Protein AF-A0A142YF15-F1 (afdb_monomer)

Me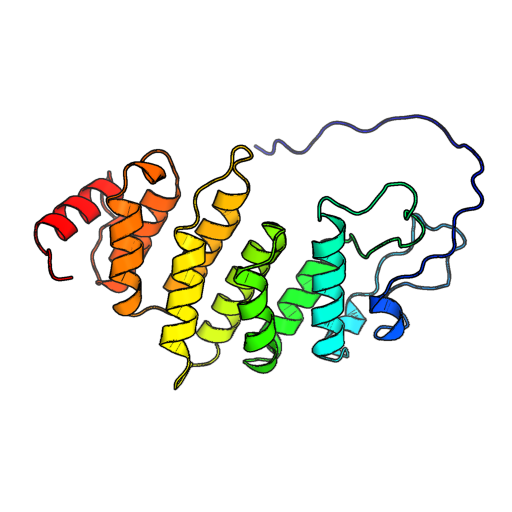an predicted aligned error: 9.02 Å

Structure (mmCIF, N/CA/C/O backbone):
data_AF-A0A142YF15-F1
#
_entry.id   AF-A0A142YF15-F1
#
loop_
_atom_site.group_PDB
_atom_site.id
_atom_site.type_symbol
_atom_site.label_atom_id
_atom_site.label_alt_id
_atom_site.label_comp_id
_atom_site.label_asym_id
_atom_site.label_entity_id
_atom_site.label_seq_id
_atom_site.pdbx_PDB_ins_code
_atom_site.Cartn_x
_atom_site.Cartn_y
_atom_site.Cartn_z
_atom_site.occupancy
_atom_site.B_iso_or_equiv
_atom_site.auth_seq_id
_atom_site.auth_comp_id
_atom_site.auth_asym_id
_atom_site.auth_atom_id
_atom_site.pdbx_PDB_model_num
ATOM 1 N N . MET A 1 1 ? 19.379 -15.926 10.351 1.00 31.39 1 MET A N 1
ATOM 2 C CA . MET A 1 1 ? 19.929 -15.751 11.715 1.00 31.39 1 MET A CA 1
ATOM 3 C C . MET A 1 1 ? 19.417 -14.419 12.240 1.00 31.39 1 MET A C 1
ATOM 5 O O . MET A 1 1 ? 19.731 -13.402 11.643 1.00 31.39 1 MET A O 1
ATOM 9 N N . SER A 1 2 ? 18.539 -14.453 13.247 1.00 30.69 2 SER A N 1
ATOM 10 C CA . SER A 1 2 ? 17.749 -13.304 13.722 1.00 30.69 2 SER A CA 1
ATOM 11 C C . SER A 1 2 ? 18.574 -12.360 14.609 1.00 30.69 2 SER A C 1
ATOM 13 O O . SER A 1 2 ? 19.242 -12.817 15.535 1.00 30.69 2 SER A O 1
ATOM 15 N N . TRP A 1 3 ? 18.525 -11.057 14.313 1.00 25.33 3 TRP A N 1
ATOM 16 C CA . TRP A 1 3 ? 19.255 -9.969 14.987 1.00 25.33 3 TRP A CA 1
ATOM 17 C C . TRP A 1 3 ? 18.485 -9.321 16.162 1.00 25.33 3 TRP A C 1
ATOM 19 O O . TRP A 1 3 ? 18.974 -8.380 16.777 1.00 25.33 3 TRP A O 1
ATOM 29 N N . MET A 1 4 ? 17.304 -9.824 16.538 1.00 25.39 4 MET A N 1
ATOM 30 C CA . MET A 1 4 ? 16.412 -9.161 17.509 1.00 25.39 4 MET A CA 1
ATOM 31 C C . MET A 1 4 ? 16.579 -9.624 18.964 1.00 25.39 4 MET A C 1
ATOM 33 O O . MET A 1 4 ? 15.610 -9.951 19.647 1.00 25.39 4 MET A O 1
ATOM 37 N N . SER A 1 5 ? 17.797 -9.703 19.493 1.00 35.66 5 SER A N 1
ATOM 38 C CA . SER A 1 5 ? 17.962 -10.117 20.895 1.00 35.66 5 SER A CA 1
ATOM 39 C C . SER A 1 5 ? 19.150 -9.454 21.563 1.00 35.66 5 SER A C 1
ATOM 41 O O . SER A 1 5 ? 20.210 -10.068 21.669 1.00 35.66 5 SER A O 1
ATOM 43 N N . ARG A 1 6 ? 18.946 -8.220 22.040 1.00 33.12 6 ARG A N 1
ATOM 44 C CA . ARG A 1 6 ? 19.568 -7.642 23.247 1.00 33.12 6 ARG A CA 1
ATOM 45 C C . ARG A 1 6 ? 19.167 -6.174 23.378 1.00 33.12 6 ARG A C 1
ATOM 47 O O . ARG A 1 6 ? 19.511 -5.390 22.508 1.00 33.12 6 ARG A O 1
ATOM 54 N N . LEU A 1 7 ? 18.517 -5.832 24.493 1.00 28.59 7 LEU A N 1
ATOM 55 C CA . LEU A 1 7 ? 18.920 -4.779 25.446 1.00 28.59 7 LEU A CA 1
ATOM 56 C C . LEU A 1 7 ? 17.713 -4.373 26.306 1.00 28.59 7 LEU A C 1
ATOM 58 O O . LEU A 1 7 ? 16.914 -3.548 25.899 1.00 28.59 7 LEU A O 1
ATOM 62 N N . PHE A 1 8 ? 17.607 -4.920 27.521 1.00 30.31 8 PHE A N 1
ATOM 63 C CA . PHE A 1 8 ? 16.826 -4.297 28.597 1.00 30.31 8 PHE A CA 1
ATOM 64 C C . PHE A 1 8 ? 17.393 -4.656 29.974 1.00 30.31 8 PHE A C 1
ATOM 66 O O . PHE A 1 8 ? 17.490 -5.836 30.320 1.00 30.31 8 PHE A O 1
ATOM 73 N N . ARG A 1 9 ? 17.745 -3.614 30.745 1.00 33.25 9 ARG A N 1
ATOM 74 C CA . ARG A 1 9 ? 17.766 -3.458 32.225 1.00 33.25 9 ARG A CA 1
ATOM 75 C C . ARG A 1 9 ? 18.570 -2.176 32.534 1.00 33.25 9 ARG A C 1
ATOM 77 O O . ARG A 1 9 ? 19.625 -2.016 31.943 1.00 33.25 9 ARG A O 1
ATOM 84 N N . ARG A 1 10 ? 18.236 -1.259 33.455 1.00 28.05 10 ARG A N 1
ATOM 85 C CA . ARG A 1 10 ? 17.245 -1.149 34.551 1.00 28.05 10 ARG A CA 1
ATOM 86 C C . ARG A 1 10 ? 17.408 0.261 35.183 1.00 28.05 10 ARG A C 1
ATOM 88 O O . ARG A 1 10 ? 18.540 0.730 35.193 1.00 28.05 10 ARG A O 1
ATOM 95 N N . SER A 1 11 ? 16.345 0.837 35.768 1.00 27.44 11 SER A N 1
ATOM 96 C CA . SER A 1 11 ? 16.275 1.815 36.901 1.00 27.44 11 SER A CA 1
ATOM 97 C C . SER A 1 11 ? 15.176 2.847 36.634 1.00 27.44 11 SER A C 1
ATOM 99 O O . SER A 1 11 ? 15.003 3.226 35.489 1.00 27.44 11 SER A O 1
ATOM 101 N N . ALA A 1 12 ? 14.430 3.405 37.582 1.00 30.17 12 ALA A N 1
ATOM 102 C CA . ALA A 1 12 ? 14.059 3.101 38.962 1.00 30.17 12 ALA A CA 1
ATOM 103 C C . ALA A 1 12 ? 12.789 3.950 39.210 1.00 30.17 12 ALA A C 1
ATOM 105 O O . ALA A 1 12 ? 12.651 5.019 38.623 1.00 30.17 12 ALA A O 1
ATOM 106 N N . ARG A 1 13 ? 11.852 3.449 40.021 1.00 35.66 13 ARG A N 1
ATOM 107 C CA . ARG A 1 13 ? 10.551 4.079 40.302 1.00 35.66 13 ARG A CA 1
ATOM 108 C C . ARG A 1 13 ? 10.698 5.444 40.982 1.00 35.66 13 ARG A C 1
ATOM 110 O O . ARG A 1 13 ? 11.296 5.521 42.053 1.00 35.66 13 ARG A O 1
ATOM 117 N N . THR A 1 14 ? 10.052 6.452 40.413 1.00 34.81 14 THR A N 1
ATOM 118 C CA . THR A 1 14 ? 9.500 7.607 41.128 1.00 34.81 14 THR A CA 1
ATOM 119 C C . THR A 1 14 ? 7.989 7.419 41.201 1.00 34.81 14 THR A C 1
ATOM 121 O O . THR A 1 14 ? 7.360 7.098 40.193 1.00 34.81 14 THR A O 1
ATOM 124 N N . ASP A 1 15 ? 7.423 7.579 42.397 1.00 35.66 15 ASP A N 1
ATOM 125 C CA . ASP A 1 15 ? 5.979 7.630 42.628 1.00 35.66 15 ASP A CA 1
ATOM 126 C C . ASP A 1 15 ? 5.423 8.903 41.966 1.00 35.66 15 ASP A C 1
ATOM 128 O O . ASP A 1 15 ? 5.349 9.965 42.578 1.00 35.66 15 ASP A O 1
ATOM 132 N N . CYS A 1 16 ? 5.111 8.809 40.674 1.00 31.38 16 CYS A N 1
ATOM 133 C CA . CYS A 1 16 ? 4.167 9.701 40.015 1.00 31.38 16 CYS A CA 1
ATOM 134 C C . CYS A 1 16 ? 2.775 9.126 40.248 1.00 31.38 16 CYS A C 1
ATOM 136 O O . CYS A 1 16 ? 2.548 7.943 39.987 1.00 31.38 16 CYS A O 1
ATOM 138 N N . GLU A 1 17 ? 1.850 9.954 40.730 1.00 35.72 17 GLU A N 1
ATOM 139 C CA . GLU A 1 17 ? 0.426 9.706 40.530 1.00 35.72 17 GLU A CA 1
ATOM 140 C C . GLU A 1 17 ? 0.235 9.477 39.029 1.00 35.72 17 GLU A C 1
ATOM 142 O O . GLU A 1 17 ? 0.490 10.366 38.220 1.00 35.72 17 GLU A O 1
ATOM 147 N N . ILE A 1 18 ? -0.051 8.229 38.655 1.00 39.94 18 ILE A N 1
ATOM 148 C CA . ILE A 1 18 ? -0.130 7.837 37.252 1.00 39.94 18 ILE A CA 1
ATOM 149 C C . ILE A 1 18 ? -1.423 8.454 36.716 1.00 39.94 18 ILE A C 1
ATOM 151 O O . ILE A 1 18 ? -2.490 8.115 37.241 1.00 39.94 18 ILE A O 1
ATOM 155 N N . PRO A 1 19 ? -1.356 9.361 35.729 1.00 39.12 19 PRO A N 1
ATOM 156 C CA . PRO A 1 19 ? -2.547 9.998 35.203 1.00 39.12 19 PRO A CA 1
ATOM 157 C C . PRO A 1 19 ? -3.509 8.956 34.628 1.00 39.12 19 PRO A C 1
ATOM 159 O O . PRO A 1 19 ? -3.112 7.924 34.077 1.00 39.12 19 PRO A O 1
ATOM 162 N N . VAL A 1 20 ? -4.798 9.219 34.826 1.00 44.06 20 VAL A N 1
ATOM 163 C CA . VAL A 1 20 ? -5.902 8.375 34.372 1.00 44.06 20 VAL A CA 1
ATOM 164 C C . VAL A 1 20 ? -5.892 8.329 32.845 1.00 44.06 20 VAL A C 1
ATOM 166 O O . VAL A 1 20 ? -5.927 9.360 32.184 1.00 44.06 20 VAL A O 1
ATOM 169 N N . ARG A 1 21 ? -5.858 7.108 32.301 1.00 45.06 21 ARG A N 1
ATOM 170 C CA . ARG A 1 21 ? -5.879 6.804 30.866 1.00 45.06 21 ARG A CA 1
ATOM 171 C C . ARG A 1 21 ? -7.119 7.410 30.203 1.00 45.06 21 ARG A C 1
ATOM 173 O O . ARG A 1 21 ? -8.227 6.944 30.456 1.00 45.06 21 ARG A O 1
ATOM 180 N N . PHE A 1 22 ? -6.924 8.366 29.300 1.00 43.09 22 PHE A N 1
ATOM 181 C CA . PHE A 1 22 ? -7.912 8.683 28.270 1.00 43.09 22 PHE A CA 1
ATOM 182 C C . PHE A 1 22 ? -7.422 8.074 26.957 1.00 43.09 22 PHE A C 1
ATOM 184 O O . PHE A 1 22 ? -6.400 8.484 26.409 1.00 43.09 22 PHE A O 1
ATOM 191 N N . VAL A 1 23 ? -8.105 7.028 26.498 1.00 53.34 23 VAL A N 1
ATOM 192 C CA . VAL A 1 23 ? -7.861 6.422 25.187 1.00 53.34 23 VAL A CA 1
ATOM 193 C C . VAL A 1 23 ? -8.982 6.938 24.288 1.00 53.34 23 VAL A C 1
ATOM 195 O O . VAL A 1 23 ? -10.126 6.551 24.537 1.00 53.34 23 VAL A O 1
ATOM 198 N N . PRO A 1 24 ? -8.718 7.806 23.299 1.00 52.06 24 PRO A N 1
ATOM 199 C CA . PRO A 1 24 ? -9.776 8.395 22.474 1.00 52.06 24 PRO A CA 1
ATOM 200 C C . PRO A 1 24 ? -10.669 7.316 21.829 1.00 52.06 24 PRO A C 1
ATOM 202 O O . PRO A 1 24 ? -11.891 7.369 21.957 1.00 52.06 24 PRO A O 1
ATOM 205 N N . SER A 1 25 ? -10.080 6.220 21.337 1.00 56.03 25 SER A N 1
ATOM 206 C CA . SER A 1 25 ? -10.829 5.065 20.819 1.00 56.03 25 SER A CA 1
ATOM 207 C C . SER A 1 25 ? -11.597 4.218 21.861 1.00 56.03 25 SER A C 1
ATOM 209 O O . SER A 1 25 ? -12.416 3.378 21.479 1.00 56.03 25 SER A O 1
ATOM 211 N N . SER A 1 26 ? -11.368 4.382 23.174 1.00 58.25 26 SER A N 1
ATOM 212 C CA . SER A 1 26 ? -12.046 3.572 24.212 1.00 58.25 26 SER A CA 1
ATOM 213 C C . SER A 1 26 ? -13.504 3.943 24.437 1.00 58.25 26 SER A C 1
ATOM 215 O O . SER A 1 26 ? -14.274 3.079 24.852 1.00 58.25 26 SER A O 1
ATOM 217 N N . GLU A 1 27 ? -13.915 5.175 24.120 1.00 65.38 27 GLU A N 1
ATOM 218 C CA . GLU A 1 27 ? -15.327 5.556 24.236 1.00 65.38 27 GLU A CA 1
ATOM 219 C C . GLU A 1 27 ? -16.191 4.765 23.247 1.00 65.38 27 GLU A C 1
ATOM 221 O O . GLU A 1 27 ? -17.322 4.387 23.561 1.00 65.38 27 GLU A O 1
ATOM 226 N N . LYS A 1 28 ? -15.638 4.458 22.066 1.00 74.50 28 LYS A N 1
ATOM 227 C CA . LYS A 1 28 ? -16.307 3.657 21.033 1.00 74.50 28 LYS A CA 1
ATOM 228 C C . LYS A 1 28 ? -16.057 2.155 21.160 1.00 74.50 28 LYS A C 1
ATOM 230 O O . LYS A 1 28 ? -16.820 1.375 20.594 1.00 74.50 28 LYS A O 1
ATOM 235 N N . LEU A 1 29 ? -15.032 1.743 21.908 1.00 78.50 29 LEU A N 1
ATOM 236 C CA . LEU A 1 29 ? -14.711 0.340 22.192 1.00 78.50 29 LEU A CA 1
ATOM 237 C C . LEU A 1 29 ? -14.603 0.086 23.705 1.00 78.50 29 LEU A C 1
ATOM 239 O O . LEU A 1 29 ? -13.532 -0.305 24.192 1.00 78.50 29 LEU A O 1
ATOM 243 N N . PRO A 1 30 ? -15.702 0.289 24.463 1.00 72.75 30 PRO A N 1
ATOM 244 C CA . PRO A 1 30 ? -15.701 0.056 25.898 1.00 72.75 30 PRO A CA 1
ATOM 245 C C . PRO A 1 30 ? -15.446 -1.433 26.155 1.00 72.75 30 PRO A C 1
ATOM 247 O O . PRO A 1 30 ? -16.231 -2.292 25.756 1.00 72.75 30 PRO A O 1
ATOM 250 N N . GLY A 1 31 ? -14.318 -1.745 26.793 1.00 77.19 31 GLY A N 1
ATOM 251 C CA . GLY A 1 31 ? -13.893 -3.117 27.088 1.00 77.19 31 GLY A CA 1
ATOM 252 C C . GLY A 1 31 ? -12.692 -3.619 26.289 1.00 77.19 31 GLY A C 1
ATOM 253 O O . GLY A 1 31 ? -12.142 -4.654 26.660 1.00 77.19 31 GLY A O 1
ATOM 254 N N . LEU A 1 32 ? -12.220 -2.888 25.265 1.00 81.56 32 LEU A N 1
ATOM 255 C CA . LEU A 1 32 ? -10.959 -3.233 24.585 1.00 81.56 32 LEU A CA 1
ATOM 256 C C . LEU A 1 32 ? -9.790 -3.272 25.576 1.00 81.56 32 LEU A C 1
ATOM 258 O O . LEU A 1 32 ? -8.910 -4.122 25.474 1.00 81.56 32 LEU A O 1
ATOM 262 N N . TRP A 1 33 ? -9.825 -2.382 26.564 1.00 76.56 33 TRP A N 1
ATOM 263 C CA . TRP A 1 33 ? -8.909 -2.354 27.693 1.00 76.56 33 TRP A CA 1
ATOM 264 C C . TRP A 1 33 ? -9.701 -2.719 28.943 1.00 76.56 33 TRP A C 1
ATOM 266 O O . TRP A 1 33 ? -10.678 -2.051 29.271 1.00 76.56 33 TRP A O 1
ATOM 276 N N . SER A 1 34 ? -9.326 -3.803 29.620 1.00 69.31 34 SER A N 1
ATOM 277 C CA . SER A 1 34 ? -10.010 -4.206 30.845 1.00 69.31 34 SER A CA 1
ATOM 278 C C . SER A 1 34 ? -9.736 -3.205 31.972 1.00 69.31 34 SER A C 1
ATOM 280 O O . SER A 1 34 ? -8.586 -2.918 32.298 1.00 69.31 34 SER A O 1
ATOM 282 N N . ASP A 1 35 ? -10.798 -2.733 32.631 1.00 63.56 35 ASP A N 1
ATOM 283 C CA . ASP A 1 35 ? -10.713 -1.829 33.793 1.00 63.56 35 ASP A CA 1
ATOM 284 C C . ASP A 1 35 ? -10.056 -2.485 35.028 1.00 63.56 35 ASP A C 1
ATOM 286 O O . ASP A 1 35 ? -9.841 -1.849 36.059 1.00 63.56 35 ASP A O 1
ATOM 290 N N . SER A 1 36 ? -9.783 -3.795 34.981 1.00 50.06 36 SER A N 1
ATOM 291 C CA . SER A 1 36 ? -9.755 -4.629 36.186 1.00 50.06 36 SER A CA 1
ATOM 292 C C . SER A 1 36 ? -8.381 -4.903 36.796 1.00 50.06 36 SER A C 1
ATOM 294 O O . SER A 1 36 ? -8.289 -5.758 37.680 1.00 50.06 36 SER A O 1
ATOM 296 N N . THR A 1 37 ? -7.304 -4.247 36.373 1.00 50.38 37 THR A N 1
ATOM 297 C CA . THR A 1 37 ? -5.995 -4.495 36.992 1.00 50.38 37 THR A CA 1
ATOM 298 C C . THR A 1 37 ? -5.400 -3.224 37.563 1.00 50.38 37 THR A C 1
ATOM 300 O O . THR A 1 37 ? -4.965 -2.348 36.824 1.00 50.38 37 THR A O 1
ATOM 303 N N . ASN A 1 38 ? -5.231 -3.211 38.892 1.00 53.97 38 ASN A N 1
ATOM 304 C CA . ASN A 1 38 ? -4.366 -2.298 39.664 1.00 53.97 38 ASN A CA 1
ATOM 305 C C . ASN A 1 38 ? -2.882 -2.314 39.212 1.00 53.97 38 ASN A C 1
ATOM 307 O O . ASN A 1 38 ? -2.005 -1.816 39.913 1.00 53.97 38 ASN A O 1
ATOM 311 N N . ASN A 1 39 ? -2.581 -2.932 38.071 1.00 55.31 39 ASN A N 1
ATOM 312 C CA . ASN A 1 39 ? -1.269 -3.086 37.486 1.00 55.31 39 ASN A CA 1
ATOM 313 C C . ASN A 1 39 ? -1.370 -2.730 35.994 1.00 55.31 39 ASN A C 1
ATOM 315 O O . ASN A 1 39 ? -1.630 -3.581 35.147 1.00 55.31 39 ASN A O 1
ATOM 319 N N . LEU A 1 40 ? -1.177 -1.446 35.678 1.00 53.56 40 LEU A N 1
ATOM 320 C CA . LEU A 1 40 ? -1.263 -0.879 34.320 1.00 53.56 40 LEU A CA 1
ATOM 321 C C . LEU A 1 40 ? -0.303 -1.534 33.306 1.00 53.56 40 LEU A C 1
ATOM 323 O O . LEU A 1 40 ? -0.472 -1.377 32.102 1.00 53.56 40 LEU A O 1
ATOM 327 N N . PHE A 1 41 ? 0.684 -2.295 33.784 1.00 55.91 41 PHE A N 1
ATOM 328 C CA . PHE A 1 41 ? 1.639 -3.033 32.956 1.00 55.91 41 PHE A CA 1
ATOM 329 C C . PHE A 1 41 ? 1.129 -4.406 32.481 1.00 55.91 41 PHE A C 1
ATOM 331 O O . PHE A 1 41 ? 1.821 -5.064 31.707 1.00 55.91 41 PHE A O 1
ATOM 338 N N . GLU A 1 42 ? -0.044 -4.858 32.938 1.00 57.53 42 GLU A N 1
ATOM 339 C CA . GLU A 1 42 ? -0.580 -6.197 32.635 1.00 57.53 42 GLU A CA 1
ATOM 340 C C . GLU A 1 42 ? -1.912 -6.190 31.874 1.00 57.53 42 GLU A C 1
ATOM 342 O O . GLU A 1 42 ? -2.362 -7.261 31.461 1.00 57.53 42 GLU A O 1
ATOM 347 N N . THR A 1 43 ? -2.529 -5.026 31.630 1.00 66.88 43 THR A N 1
ATOM 348 C CA . THR A 1 43 ? -3.734 -4.954 30.788 1.00 66.88 43 THR A CA 1
ATOM 349 C C . THR A 1 43 ? -3.384 -5.378 29.367 1.00 66.88 43 THR A C 1
ATOM 351 O O . THR A 1 43 ? -2.771 -4.614 28.620 1.00 66.88 43 THR A O 1
ATOM 354 N N . ARG A 1 44 ? -3.766 -6.604 29.003 1.00 74.50 44 ARG A N 1
ATOM 355 C CA . ARG A 1 44 ? -3.750 -7.067 27.618 1.00 74.50 44 ARG A CA 1
ATOM 356 C C . ARG A 1 44 ? -5.038 -6.614 26.938 1.00 74.50 44 ARG A C 1
ATOM 358 O O . ARG A 1 44 ? -6.100 -6.807 27.531 1.00 74.50 44 ARG A O 1
ATOM 365 N N . PRO A 1 45 ? -4.954 -6.041 25.732 1.00 82.88 45 PRO A N 1
ATOM 366 C CA . PRO A 1 45 ? -6.141 -5.685 24.980 1.00 82.88 45 PRO A CA 1
ATOM 367 C C . PRO A 1 45 ? -6.917 -6.938 24.571 1.00 82.88 45 PRO A C 1
ATOM 369 O O . PRO A 1 45 ? -6.318 -7.950 24.197 1.00 82.88 45 PRO A O 1
ATOM 372 N N . ASP A 1 46 ? -8.245 -6.866 24.627 1.00 86.00 46 ASP A N 1
ATOM 373 C CA . ASP A 1 46 ? -9.122 -7.931 24.142 1.00 86.00 46 ASP A CA 1
ATOM 374 C C . ASP A 1 46 ? -9.468 -7.707 22.664 1.00 86.00 46 ASP A C 1
ATOM 376 O O . ASP A 1 46 ? -10.489 -7.112 22.312 1.00 86.00 46 ASP A O 1
ATOM 380 N N . SER A 1 47 ? -8.599 -8.189 21.772 1.00 86.81 47 SER A N 1
ATOM 381 C CA . SER A 1 47 ? -8.807 -8.080 20.322 1.00 86.81 47 SER A CA 1
ATOM 382 C C . SER A 1 47 ? -10.021 -8.866 19.814 1.00 86.81 47 SER A C 1
ATOM 384 O O . SER A 1 47 ? -10.450 -8.643 18.682 1.00 86.81 47 SER A O 1
ATOM 386 N N . SER A 1 48 ? -10.629 -9.736 20.635 1.00 88.75 48 SER A N 1
ATOM 387 C CA . SER A 1 48 ? -11.854 -10.454 20.258 1.00 88.75 48 SER A CA 1
ATOM 388 C C . SER A 1 48 ? -13.073 -9.536 20.111 1.00 88.75 48 SER A C 1
ATOM 390 O O . SER A 1 48 ? -14.079 -9.944 19.532 1.00 88.75 48 SER A O 1
ATOM 392 N N . LEU A 1 49 ? -12.972 -8.287 20.577 1.00 89.69 49 LEU A N 1
ATOM 393 C CA . LEU A 1 49 ? -14.016 -7.271 20.453 1.00 89.69 49 LEU A CA 1
ATOM 394 C C . LEU A 1 49 ? -14.002 -6.542 19.099 1.00 89.69 49 LEU A C 1
ATOM 396 O O . LEU A 1 49 ? -15.023 -5.974 18.710 1.00 89.69 49 LEU A O 1
ATOM 400 N N . LEU A 1 50 ? -12.885 -6.571 18.361 1.00 92.25 50 LEU A N 1
ATOM 401 C CA . LEU A 1 50 ? -12.731 -5.836 17.096 1.00 92.25 50 LEU A CA 1
ATOM 402 C C . LEU A 1 50 ? -13.732 -6.263 16.002 1.00 92.25 50 LEU A C 1
ATOM 404 O O . LEU A 1 50 ? -14.291 -5.374 15.360 1.00 92.25 50 LEU A O 1
ATOM 408 N N . PRO A 1 51 ? -14.073 -7.558 15.828 1.00 93.75 51 PRO A N 1
ATOM 409 C CA . PRO A 1 51 ? -15.093 -7.967 14.855 1.00 93.75 51 PRO A CA 1
ATOM 410 C C . PRO A 1 51 ? -16.488 -7.376 15.113 1.00 93.75 51 PRO A C 1
ATOM 412 O O . PRO A 1 51 ? -17.291 -7.240 14.194 1.00 93.75 51 PRO A O 1
ATOM 415 N N . GLY A 1 52 ? -16.799 -7.020 16.365 1.00 91.56 52 GLY A N 1
ATOM 416 C CA . GLY A 1 52 ? -18.064 -6.380 16.741 1.00 91.56 52 GLY A CA 1
ATOM 417 C C . GLY A 1 52 ? -18.061 -4.851 16.630 1.00 91.56 52 GLY A C 1
ATOM 418 O O . GLY A 1 52 ? -19.112 -4.232 16.794 1.00 91.56 52 GLY A O 1
ATOM 419 N N . ALA A 1 53 ? -16.903 -4.233 16.377 1.00 92.94 53 ALA A N 1
ATOM 420 C CA . ALA A 1 53 ? -16.734 -2.784 16.317 1.00 92.94 53 ALA A CA 1
ATOM 421 C C . ALA A 1 53 ? -17.418 -2.158 15.091 1.00 92.94 53 ALA A C 1
ATOM 423 O O . ALA A 1 53 ? -17.530 -2.793 14.040 1.00 92.94 53 ALA A O 1
ATOM 424 N N . SER A 1 54 ? -17.797 -0.878 15.160 1.00 94.19 54 SER A N 1
ATOM 425 C CA . SER A 1 54 ? -18.158 -0.114 13.955 1.00 94.19 54 SER A CA 1
ATOM 426 C C . SER A 1 54 ? -16.916 0.214 13.116 1.00 94.19 54 SER A C 1
ATOM 428 O O . SER A 1 54 ? -15.795 0.183 13.619 1.00 94.19 54 SER A O 1
ATOM 430 N N . THR A 1 55 ? -17.099 0.497 11.821 1.00 95.31 55 THR A N 1
ATOM 431 C CA . THR A 1 55 ? -15.970 0.796 10.913 1.00 95.31 55 THR A CA 1
ATOM 432 C C . THR A 1 55 ? -15.252 2.053 11.385 1.00 95.31 55 THR A C 1
ATOM 434 O O . THR A 1 55 ? -14.047 2.028 11.587 1.00 95.31 55 THR A O 1
ATOM 437 N N . GLU A 1 56 ? -16.025 3.081 11.725 1.00 94.31 56 GLU A N 1
ATOM 438 C CA . GLU A 1 56 ? -15.551 4.344 12.297 1.00 94.31 56 GLU A CA 1
ATOM 439 C C . GLU A 1 56 ? -14.719 4.148 13.577 1.00 94.31 56 GLU A C 1
ATOM 441 O O . GLU A 1 56 ? -13.755 4.872 13.799 1.00 94.31 56 GLU A O 1
ATOM 446 N N . ALA A 1 57 ? -15.072 3.179 14.432 1.00 92.69 57 ALA A N 1
ATOM 447 C CA . ALA A 1 57 ? -14.323 2.906 15.660 1.00 92.69 57 ALA A CA 1
ATOM 448 C C . ALA A 1 57 ? -12.958 2.257 15.381 1.00 92.69 57 ALA A C 1
ATOM 450 O O . ALA A 1 57 ? -11.992 2.525 16.092 1.00 92.69 57 ALA A O 1
ATOM 451 N N . LEU A 1 58 ? -12.868 1.411 14.351 1.00 94.50 58 LEU A N 1
ATOM 452 C CA . LEU A 1 58 ? -11.597 0.826 13.922 1.00 94.50 58 LEU A CA 1
ATOM 453 C C . LEU A 1 58 ? -10.715 1.848 13.202 1.00 94.50 58 LEU A C 1
ATOM 455 O O . LEU A 1 58 ? -9.515 1.887 13.450 1.00 94.50 58 LEU A O 1
ATOM 459 N N . GLU A 1 59 ? -11.310 2.685 12.349 1.00 94.69 59 GLU A N 1
ATOM 460 C CA . GLU A 1 59 ? -10.624 3.793 11.675 1.00 94.69 59 GLU A CA 1
ATOM 461 C C . GLU A 1 59 ? -9.987 4.745 12.697 1.00 94.69 59 GLU A C 1
ATOM 463 O O . GLU A 1 59 ? -8.800 5.055 12.603 1.00 94.69 59 GLU A O 1
ATOM 468 N N . GLU A 1 60 ? -10.744 5.137 13.727 1.00 91.69 60 GLU A N 1
ATOM 469 C CA . GLU A 1 60 ? -10.250 5.981 14.819 1.00 91.69 60 GLU A CA 1
ATOM 470 C C . GLU A 1 60 ? -9.150 5.297 15.638 1.00 91.69 60 GLU A C 1
ATOM 472 O O . GLU A 1 60 ? -8.151 5.929 15.960 1.00 91.69 60 GLU A O 1
ATOM 477 N N . LEU A 1 61 ? -9.272 3.995 15.917 1.00 90.62 61 LEU A N 1
ATOM 478 C CA . LEU A 1 61 ? -8.221 3.233 16.597 1.00 90.62 61 LEU A CA 1
ATOM 479 C C . LEU A 1 61 ? -6.911 3.227 15.794 1.00 90.62 61 LEU A C 1
ATOM 481 O O . LEU A 1 61 ? -5.829 3.377 16.366 1.00 90.62 61 LEU A O 1
ATOM 485 N N . CYS A 1 62 ? -6.988 3.061 14.473 1.00 93.12 62 CYS A N 1
ATOM 486 C CA . CYS A 1 62 ? -5.818 3.134 13.603 1.00 93.12 62 CYS A CA 1
ATOM 487 C C . CYS A 1 62 ? -5.215 4.545 13.565 1.00 93.12 62 CYS A C 1
ATOM 489 O O . CYS A 1 62 ? -3.993 4.681 13.641 1.00 93.12 62 CYS A O 1
ATOM 491 N N . ASP A 1 63 ? -6.055 5.579 13.498 1.00 91.94 63 ASP A N 1
ATOM 492 C CA . ASP A 1 63 ? -5.619 6.975 13.518 1.00 91.94 63 ASP A CA 1
ATOM 493 C C . ASP A 1 63 ? -4.935 7.343 14.834 1.00 91.94 63 ASP A C 1
ATOM 495 O O . ASP A 1 63 ? -3.861 7.945 14.814 1.00 91.94 63 ASP A O 1
ATOM 499 N N . ASP A 1 64 ? -5.505 6.935 15.966 1.00 87.44 64 ASP A N 1
ATOM 500 C CA . ASP A 1 64 ? -4.899 7.078 17.287 1.00 87.44 64 ASP A CA 1
ATOM 501 C C . ASP A 1 64 ? -3.506 6.441 17.302 1.00 87.44 64 ASP A C 1
ATOM 503 O O . ASP A 1 64 ? -2.518 7.110 17.619 1.00 87.44 64 ASP A O 1
ATOM 507 N N . PHE A 1 65 ? -3.397 5.177 16.875 1.00 88.88 65 PHE A N 1
ATOM 508 C CA . PHE A 1 65 ? -2.114 4.477 16.817 1.00 88.88 65 PHE A CA 1
ATOM 509 C C . PHE A 1 65 ? -1.078 5.253 15.993 1.00 88.88 65 PHE A C 1
ATOM 511 O O . PHE A 1 65 ? 0.023 5.506 16.480 1.00 88.88 65 PHE A O 1
ATOM 518 N N . TRP A 1 66 ? -1.404 5.687 14.774 1.00 89.25 66 TRP A N 1
ATOM 519 C CA . TRP A 1 66 ? -0.442 6.403 13.933 1.00 89.25 66 TRP A CA 1
ATOM 520 C C . TRP A 1 66 ? -0.089 7.795 14.456 1.00 89.25 66 TRP A C 1
ATOM 522 O O . TRP A 1 66 ? 1.071 8.205 14.351 1.00 89.25 66 TRP A O 1
ATOM 532 N N . ASN A 1 67 ? -1.054 8.506 15.041 1.00 85.94 67 ASN A N 1
ATOM 533 C CA . ASN A 1 67 ? -0.839 9.830 15.616 1.00 85.94 67 ASN A CA 1
ATOM 534 C C . ASN A 1 67 ? 0.067 9.798 16.850 1.00 85.94 67 ASN A C 1
ATOM 536 O O . ASN A 1 67 ? 0.753 10.786 17.105 1.00 85.94 67 ASN A O 1
ATOM 540 N N . SER A 1 68 ? 0.162 8.659 17.545 1.00 82.75 68 SER A N 1
ATOM 541 C CA . SER A 1 68 ? 1.119 8.475 18.648 1.00 82.75 68 SER A CA 1
ATOM 542 C C . SER A 1 68 ? 2.591 8.611 18.227 1.00 82.75 68 SER A C 1
ATOM 544 O O . SER A 1 68 ? 3.453 8.849 19.071 1.00 82.75 68 SER A O 1
ATOM 546 N N . PHE A 1 69 ? 2.885 8.498 16.926 1.00 80.12 69 PHE A N 1
ATOM 547 C CA . PHE A 1 69 ? 4.231 8.638 16.362 1.00 80.12 69 PHE A CA 1
ATOM 548 C C . PHE A 1 69 ? 4.472 9.994 15.681 1.00 80.12 69 PHE A C 1
ATOM 550 O O . PHE A 1 69 ? 5.562 10.229 15.154 1.00 80.12 69 PHE A O 1
ATOM 557 N N . SER A 1 70 ? 3.474 10.882 15.647 1.00 73.75 70 SER A N 1
ATOM 558 C CA . SER A 1 70 ? 3.583 12.170 14.960 1.00 73.75 70 SER A CA 1
ATOM 559 C C . SER A 1 70 ? 4.443 13.167 15.760 1.00 73.75 70 SER A C 1
ATOM 561 O O . SER A 1 70 ? 4.215 13.356 16.958 1.00 73.75 70 SER A O 1
ATOM 563 N N . PRO A 1 71 ? 5.412 13.855 15.123 1.00 62.59 71 PRO A N 1
ATOM 564 C CA . PRO A 1 71 ? 6.232 14.869 15.783 1.00 62.59 71 PRO A CA 1
ATOM 565 C C . PRO A 1 71 ? 5.356 16.075 16.155 1.00 62.59 71 PRO A C 1
ATOM 567 O O . PRO A 1 71 ? 4.884 16.797 15.280 1.00 62.59 71 PRO A O 1
ATOM 570 N N . GLY A 1 72 ? 5.101 16.269 17.449 1.00 61.00 72 GLY A N 1
ATOM 571 C CA . GLY A 1 72 ? 4.199 17.313 17.957 1.00 61.00 72 GLY A CA 1
ATOM 572 C C . GLY A 1 72 ? 3.387 16.910 19.189 1.00 61.00 72 GLY A C 1
ATOM 573 O O . GLY A 1 72 ? 2.803 17.777 19.829 1.00 61.00 72 GLY A O 1
ATOM 574 N N . PHE A 1 73 ? 3.380 15.625 19.554 1.00 57.78 73 PHE A N 1
ATOM 575 C CA . PHE A 1 73 ? 2.947 15.198 20.885 1.00 57.78 73 PHE A CA 1
ATOM 576 C C . PHE A 1 73 ? 4.009 15.624 21.911 1.00 57.78 73 PHE A C 1
ATOM 578 O O . PHE A 1 73 ? 5.059 14.995 22.033 1.00 57.78 73 PHE A O 1
ATOM 585 N N . GLU A 1 74 ? 3.778 16.750 22.587 1.00 54.38 74 GLU A N 1
ATOM 586 C CA . GLU A 1 74 ? 4.634 17.235 23.673 1.00 54.38 74 GLU A CA 1
ATOM 587 C C . GLU A 1 74 ? 4.627 16.225 24.836 1.00 54.38 74 GLU A C 1
ATOM 589 O O . GLU A 1 74 ? 3.562 15.747 25.236 1.00 54.38 74 GLU A O 1
ATOM 594 N N . GLU A 1 75 ? 5.805 15.922 25.401 1.00 53.84 75 GLU A N 1
ATOM 595 C CA . GLU A 1 75 ? 5.990 15.012 26.553 1.00 53.84 75 GLU A CA 1
ATOM 596 C C . GLU A 1 75 ? 5.089 15.367 27.754 1.00 53.84 75 GLU A C 1
ATOM 598 O O . GLU A 1 75 ? 4.701 14.485 28.518 1.00 53.84 75 GLU A O 1
ATOM 603 N N . ASP A 1 76 ? 4.670 16.627 27.883 1.00 49.12 76 ASP A N 1
ATOM 604 C CA . ASP A 1 76 ? 3.792 17.089 28.964 1.00 49.12 76 ASP A CA 1
ATOM 605 C C . ASP A 1 76 ? 2.311 16.683 28.782 1.00 49.12 76 ASP A C 1
ATOM 607 O O . ASP A 1 76 ? 1.508 16.845 29.698 1.00 49.12 76 ASP A O 1
ATOM 611 N N . THR A 1 77 ? 1.941 16.094 27.636 1.00 50.53 77 THR A N 1
ATOM 612 C CA . THR A 1 77 ? 0.598 15.530 27.365 1.00 50.53 77 THR A CA 1
ATOM 613 C C . THR A 1 77 ? 0.545 13.999 27.452 1.00 50.53 77 THR A C 1
ATOM 615 O O . THR A 1 77 ? -0.387 13.370 26.950 1.00 50.53 77 THR A O 1
ATOM 618 N N . MET A 1 78 ? 1.501 13.381 28.161 1.00 46.59 78 MET A N 1
ATOM 619 C CA . MET A 1 78 ? 1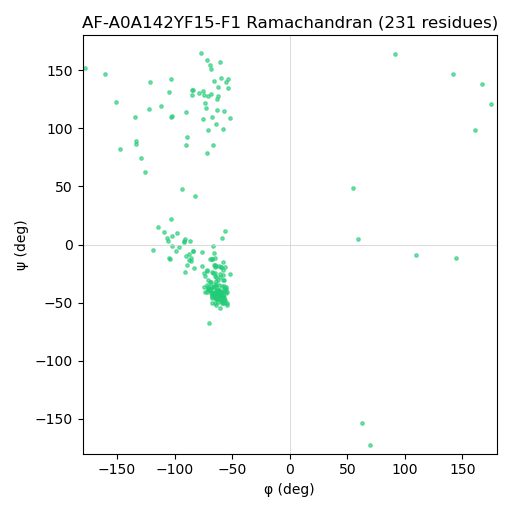.541 11.937 28.462 1.00 46.59 78 MET A CA 1
ATOM 620 C C . MET A 1 78 ? 0.320 11.382 29.240 1.00 46.59 78 MET A C 1
ATOM 622 O O . MET A 1 78 ? 0.308 10.201 29.588 1.00 46.59 78 MET A O 1
ATOM 626 N N . GLU A 1 79 ? -0.726 12.176 29.500 1.00 44.50 79 GLU A N 1
ATOM 627 C CA . GLU A 1 79 ? -1.999 11.686 30.057 1.00 44.50 79 GLU A CA 1
ATOM 628 C C . GLU A 1 79 ? -2.825 10.861 29.051 1.00 44.50 79 GLU A C 1
ATOM 630 O O . GLU A 1 79 ? -3.607 9.994 29.447 1.00 44.50 79 GLU A O 1
ATOM 635 N N . ALA A 1 80 ? -2.619 11.040 27.745 1.00 46.28 80 ALA A N 1
ATOM 636 C CA . ALA A 1 80 ? -3.228 10.176 26.741 1.00 46.28 80 ALA A CA 1
ATOM 637 C C . ALA A 1 80 ? -2.292 8.995 26.471 1.00 46.28 80 ALA A C 1
ATOM 639 O O . ALA A 1 80 ? -1.387 9.066 25.642 1.00 46.28 80 ALA A O 1
ATOM 640 N N . THR A 1 81 ? -2.478 7.877 27.177 1.00 51.22 81 THR A N 1
ATOM 641 C CA . THR A 1 81 ? -1.832 6.615 26.789 1.00 51.22 81 THR A CA 1
ATOM 642 C C . THR A 1 81 ? -2.525 6.103 25.530 1.00 51.22 81 THR A C 1
ATOM 644 O O . THR A 1 81 ? -3.403 5.244 25.589 1.00 51.22 81 THR A O 1
ATOM 647 N N . VAL A 1 82 ? -2.160 6.694 24.395 1.00 54.75 82 VAL A N 1
ATOM 648 C CA . VAL A 1 82 ? -2.626 6.318 23.064 1.00 54.75 82 VAL A CA 1
ATOM 649 C C . VAL A 1 82 ? -2.367 4.825 22.857 1.00 54.75 82 VAL A C 1
ATOM 651 O O . VAL A 1 82 ? -1.365 4.289 23.346 1.00 54.75 82 VAL A O 1
ATOM 654 N N . VAL A 1 83 ? -3.290 4.129 22.188 1.00 61.47 83 VAL A N 1
ATOM 655 C CA . VAL A 1 83 ? -3.130 2.714 21.834 1.00 61.47 83 VAL A CA 1
ATOM 656 C C . VAL A 1 83 ? -1.859 2.571 21.004 1.00 61.47 83 VAL A C 1
ATOM 658 O O . VAL A 1 83 ? -1.858 2.855 19.817 1.00 61.47 83 VAL A O 1
ATOM 661 N N . THR A 1 84 ? -0.767 2.144 21.633 1.00 70.12 84 THR A N 1
ATOM 662 C CA . THR A 1 84 ? 0.514 1.868 20.965 1.00 70.12 84 THR A CA 1
ATOM 663 C C . THR A 1 84 ? 0.743 0.375 20.771 1.00 70.12 84 THR A C 1
ATOM 665 O O . THR A 1 84 ? 1.829 -0.019 20.358 1.00 70.12 84 THR A O 1
ATOM 668 N N . ASP A 1 85 ? -0.250 -0.477 21.063 1.00 83.00 85 ASP A N 1
ATOM 669 C CA . ASP A 1 85 ? -0.113 -1.918 20.850 1.00 83.00 85 ASP A CA 1
ATOM 670 C C . ASP A 1 85 ? -0.226 -2.234 19.347 1.00 83.00 85 ASP A C 1
ATOM 672 O O . ASP A 1 85 ? -1.329 -2.167 18.787 1.00 83.00 85 ASP A O 1
ATOM 676 N N . PRO A 1 86 ? 0.885 -2.606 18.681 1.00 86.25 86 PRO A N 1
ATOM 677 C CA . PRO A 1 86 ? 0.873 -2.874 17.250 1.00 86.25 86 PRO A CA 1
ATOM 678 C C . PRO A 1 86 ? 0.007 -4.087 16.898 1.00 86.25 86 PRO A C 1
ATOM 680 O O . PRO A 1 86 ? -0.494 -4.165 15.783 1.00 86.25 86 PRO A O 1
ATOM 683 N N . ASN A 1 87 ? -0.222 -5.027 17.825 1.00 87.81 87 ASN A N 1
ATOM 684 C CA . ASN A 1 87 ? -1.070 -6.187 17.548 1.00 87.81 87 ASN A CA 1
ATOM 685 C C . ASN A 1 87 ? -2.541 -5.784 17.442 1.00 87.81 87 ASN A C 1
ATOM 687 O O . ASN A 1 87 ? -3.258 -6.314 16.600 1.00 87.81 87 ASN A O 1
ATOM 691 N N . VAL A 1 88 ? -2.987 -4.841 18.278 1.00 89.25 88 VAL A N 1
ATOM 692 C CA . VAL A 1 88 ? -4.358 -4.314 18.220 1.00 89.25 88 VAL A CA 1
ATOM 693 C C . VAL A 1 88 ? -4.556 -3.516 16.943 1.00 89.25 88 VAL A C 1
ATOM 695 O O . VAL A 1 88 ? -5.556 -3.706 16.259 1.00 89.25 88 VAL A O 1
ATOM 698 N N . HIS A 1 89 ? -3.585 -2.669 16.603 1.00 91.81 89 HIS A N 1
ATOM 699 C CA . HIS A 1 89 ? -3.596 -1.915 15.357 1.00 91.81 89 HIS A CA 1
ATOM 700 C C . HIS A 1 89 ? -3.668 -2.834 14.129 1.00 91.81 89 HIS A C 1
ATOM 702 O O . HIS A 1 89 ? -4.545 -2.664 13.285 1.00 91.81 89 HIS A O 1
ATOM 708 N N . ASN A 1 90 ? -2.799 -3.847 14.059 1.00 93.31 90 ASN A N 1
ATOM 709 C CA . ASN A 1 90 ? -2.784 -4.798 12.949 1.00 93.31 90 ASN A CA 1
ATOM 710 C C . ASN A 1 90 ? -4.098 -5.581 12.860 1.00 93.31 90 ASN A C 1
ATOM 712 O O . ASN A 1 90 ? -4.654 -5.709 11.775 1.00 93.31 90 ASN A O 1
ATOM 716 N N . ALA A 1 91 ? -4.640 -6.037 13.994 1.00 93.88 91 ALA A N 1
ATOM 717 C CA . ALA A 1 91 ? -5.926 -6.727 14.019 1.00 93.88 91 ALA A CA 1
ATOM 718 C C . ALA A 1 91 ? -7.087 -5.815 13.575 1.00 93.88 91 ALA A C 1
ATOM 720 O O . ALA A 1 91 ? -7.992 -6.271 12.882 1.00 93.88 91 ALA A O 1
ATOM 721 N N . ALA A 1 92 ? -7.058 -4.524 13.922 1.00 94.88 92 ALA A N 1
ATOM 722 C CA . ALA A 1 92 ? -8.046 -3.554 13.453 1.00 94.88 92 ALA A CA 1
ATOM 723 C C . ALA A 1 92 ? -7.942 -3.313 11.939 1.00 94.88 92 ALA A C 1
ATOM 725 O O . ALA A 1 92 ? -8.965 -3.280 11.257 1.00 94.88 92 ALA A O 1
ATOM 726 N N . ILE A 1 93 ? -6.724 -3.211 11.397 1.00 96.12 93 ILE A N 1
ATOM 727 C CA . ILE A 1 93 ? -6.481 -3.108 9.950 1.00 96.12 93 ILE A CA 1
ATOM 728 C C . ILE A 1 93 ? -6.974 -4.358 9.205 1.00 96.12 93 ILE A C 1
ATOM 730 O O . ILE A 1 93 ? -7.633 -4.238 8.170 1.00 96.12 93 ILE A O 1
ATOM 734 N N . GLU A 1 94 ? -6.687 -5.556 9.719 1.00 96.31 94 GLU A N 1
ATOM 735 C CA . GLU A 1 94 ? -7.166 -6.818 9.141 1.00 96.31 94 GLU A CA 1
ATOM 736 C C . GLU A 1 94 ? -8.695 -6.897 9.149 1.00 96.31 94 GLU A C 1
ATOM 738 O O . GLU A 1 94 ? -9.313 -7.283 8.153 1.00 96.31 94 GLU A O 1
ATOM 743 N N . GLU A 1 95 ? -9.313 -6.479 10.252 1.00 96.81 95 GLU A N 1
ATOM 744 C CA . GLU A 1 95 ? -10.761 -6.414 10.378 1.00 96.81 95 GLU A CA 1
ATOM 745 C C . GLU A 1 95 ? -11.358 -5.401 9.388 1.00 96.81 95 GLU A C 1
ATOM 747 O O . GLU A 1 95 ? -12.309 -5.742 8.686 1.00 96.81 95 GLU A O 1
ATOM 752 N N . LEU A 1 96 ? -10.776 -4.204 9.232 1.00 96.88 96 LEU A N 1
ATOM 753 C CA . LEU A 1 96 ? -11.175 -3.227 8.206 1.00 96.88 96 LEU A CA 1
ATOM 754 C C . LEU A 1 96 ? -11.084 -3.812 6.789 1.00 96.88 96 LEU A C 1
ATOM 756 O O . LEU A 1 96 ? -11.997 -3.612 5.985 1.00 96.88 96 LEU A O 1
ATOM 760 N N . ALA A 1 97 ? -10.044 -4.597 6.493 1.00 96.38 97 ALA A N 1
ATOM 761 C CA . ALA A 1 97 ? -9.883 -5.268 5.202 1.00 96.38 97 ALA A CA 1
ATOM 762 C C . ALA A 1 97 ? -10.981 -6.310 4.910 1.00 96.38 97 ALA A C 1
ATOM 764 O O . ALA A 1 97 ? -11.171 -6.695 3.753 1.00 96.38 97 ALA A O 1
ATOM 765 N N . SER A 1 98 ? -11.707 -6.775 5.932 1.00 95.50 98 SER A N 1
ATOM 766 C CA . SER A 1 98 ? -12.843 -7.694 5.786 1.00 95.50 98 SER A CA 1
ATOM 767 C C . SER A 1 98 ? -14.178 -6.987 5.494 1.00 95.50 98 SER A C 1
ATOM 769 O O . SER A 1 98 ? -15.126 -7.628 5.039 1.00 95.50 98 SER A O 1
ATOM 771 N N . ARG A 1 99 ? -14.256 -5.661 5.690 1.00 91.94 99 ARG A N 1
ATOM 772 C CA . ARG A 1 99 ? -15.496 -4.857 5.573 1.00 91.94 99 ARG A CA 1
ATOM 773 C C . ARG A 1 99 ? -15.801 -4.377 4.158 1.00 91.94 99 ARG A C 1
ATOM 775 O O . ARG A 1 99 ? -16.780 -3.661 3.932 1.00 91.94 99 ARG A O 1
ATOM 782 N N . GLY A 1 100 ? -14.971 -4.773 3.201 1.00 89.38 100 GLY A N 1
ATOM 783 C CA . GLY A 1 100 ? -15.059 -4.345 1.813 1.00 89.38 100 GLY A CA 1
ATOM 784 C C . GLY A 1 100 ? -14.863 -2.840 1.645 1.00 89.38 100 GLY A C 1
ATOM 785 O O . GLY A 1 100 ? -14.210 -2.181 2.450 1.00 89.38 100 GLY A O 1
ATOM 786 N N . LEU A 1 101 ? -15.435 -2.277 0.580 1.00 93.75 101 LEU A N 1
ATOM 787 C CA . LEU A 1 101 ? -15.127 -0.914 0.124 1.00 93.75 101 LEU A CA 1
ATOM 788 C C . LEU A 1 101 ? -15.560 0.219 1.080 1.00 93.75 101 LEU A C 1
ATOM 790 O O . LEU A 1 101 ? -15.282 1.379 0.794 1.00 93.75 101 LEU A O 1
ATOM 794 N N . GLN A 1 102 ? -16.195 -0.081 2.219 1.00 94.62 102 GLN A N 1
ATOM 795 C CA . GLN A 1 102 ? -16.600 0.932 3.205 1.00 94.62 102 GLN A CA 1
ATOM 796 C C . GLN A 1 102 ? -15.406 1.705 3.780 1.00 94.62 102 GLN A C 1
ATOM 798 O O . GLN A 1 102 ? -15.497 2.915 3.947 1.00 94.62 102 GLN A O 1
ATOM 803 N N . ALA A 1 103 ? -14.287 1.019 4.030 1.00 95.88 103 ALA A N 1
ATOM 804 C CA . ALA A 1 103 ? -13.073 1.624 4.582 1.00 95.88 103 ALA A CA 1
ATOM 805 C C . ALA A 1 103 ? -12.178 2.273 3.507 1.00 95.88 103 ALA A C 1
ATOM 807 O O . ALA A 1 103 ? -11.165 2.894 3.831 1.00 95.88 103 ALA A O 1
ATOM 808 N N . LEU A 1 104 ? -12.516 2.130 2.216 1.00 96.44 104 LEU A N 1
ATOM 809 C CA . LEU A 1 104 ? -11.660 2.595 1.123 1.00 96.44 104 LEU A CA 1
ATOM 810 C C . LEU A 1 104 ? -11.459 4.123 1.133 1.00 96.44 104 LEU A C 1
ATOM 812 O O . LEU A 1 104 ? -10.305 4.543 1.022 1.00 96.44 104 LEU A O 1
ATOM 816 N N . PRO A 1 105 ? -12.497 4.974 1.293 1.00 96.88 105 PRO A N 1
ATOM 817 C CA . PRO A 1 105 ? -12.300 6.424 1.328 1.00 96.88 105 PRO A CA 1
ATOM 818 C C . PRO A 1 105 ? -11.372 6.867 2.466 1.00 96.88 105 PRO A C 1
ATOM 820 O O . PRO A 1 105 ? -10.499 7.715 2.261 1.00 96.88 105 PRO A O 1
ATOM 823 N N . TRP A 1 106 ? -11.520 6.260 3.648 1.00 97.38 106 TRP A N 1
ATOM 824 C CA . TRP A 1 106 ? -10.639 6.512 4.784 1.00 97.38 106 TRP A CA 1
ATOM 825 C C . TRP A 1 106 ? -9.203 6.073 4.476 1.00 97.38 106 TRP A C 1
ATOM 827 O O . TRP A 1 106 ? -8.293 6.900 4.560 1.00 97.38 106 TRP A O 1
ATOM 837 N N . ALA A 1 107 ? -8.999 4.834 4.018 1.00 97.81 107 ALA A N 1
ATOM 838 C CA . ALA A 1 107 ? -7.676 4.297 3.700 1.00 97.81 107 ALA A CA 1
ATOM 839 C C . ALA A 1 107 ? -6.945 5.153 2.650 1.00 97.81 107 ALA A C 1
ATOM 841 O O . ALA A 1 107 ? -5.792 5.536 2.841 1.00 97.81 107 ALA A O 1
ATOM 842 N N . ARG A 1 108 ? -7.641 5.560 1.581 1.00 97.81 108 ARG A N 1
ATOM 843 C CA . ARG A 1 108 ? -7.108 6.461 0.544 1.00 97.81 108 ARG A CA 1
ATOM 844 C C . ARG A 1 108 ? -6.639 7.796 1.116 1.00 97.81 108 ARG A C 1
ATOM 846 O O . ARG A 1 108 ? -5.551 8.266 0.788 1.00 97.81 108 ARG A O 1
ATOM 853 N N . SER A 1 109 ? -7.412 8.386 2.032 1.00 97.31 109 SER A N 1
ATOM 854 C CA . SER A 1 109 ? -7.025 9.642 2.690 1.00 97.31 109 SER A CA 1
ATOM 855 C C . SER A 1 109 ? -5.709 9.522 3.474 1.00 97.31 109 SER A C 1
ATOM 857 O O . SER A 1 109 ? -4.976 10.504 3.610 1.00 97.31 109 SER A O 1
ATOM 859 N N . ARG A 1 110 ? -5.381 8.317 3.959 1.00 97.50 110 ARG A N 1
ATOM 860 C CA . ARG A 1 110 ? -4.192 8.030 4.773 1.00 97.50 110 ARG A CA 1
ATOM 861 C C . ARG A 1 110 ? -2.934 7.733 3.959 1.00 97.50 110 ARG A C 1
ATOM 863 O O . ARG A 1 110 ? -1.840 7.861 4.500 1.00 97.50 110 ARG A O 1
ATOM 870 N N . LEU A 1 111 ? -3.041 7.529 2.643 1.00 97.56 111 LEU A N 1
ATOM 871 C CA . LEU A 1 111 ? -1.879 7.493 1.737 1.00 97.56 111 LEU A CA 1
ATOM 872 C C . LEU A 1 111 ? -1.073 8.807 1.745 1.00 97.56 111 LEU A C 1
ATOM 874 O O . LEU A 1 111 ? 0.095 8.830 1.366 1.00 97.56 111 LEU A O 1
ATOM 878 N N . ARG A 1 112 ? -1.686 9.908 2.199 1.00 95.44 112 ARG A N 1
ATOM 879 C CA . ARG A 1 112 ? -1.070 11.242 2.322 1.00 95.44 112 ARG A CA 1
ATOM 880 C C . ARG A 1 112 ? -0.823 11.666 3.770 1.00 95.44 112 ARG A C 1
ATOM 882 O O . ARG A 1 112 ? -0.535 12.835 4.021 1.00 95.44 112 ARG A O 1
ATOM 889 N N . HIS A 1 113 ? -0.974 10.747 4.722 1.00 94.06 113 HIS A N 1
ATOM 890 C CA . HIS A 1 113 ? -0.731 11.021 6.136 1.00 94.06 113 HIS A CA 1
ATOM 891 C C . HIS A 1 113 ? 0.726 11.455 6.362 1.00 94.06 113 HIS A C 1
ATOM 893 O O . HIS A 1 113 ? 1.569 11.131 5.538 1.00 94.06 113 HIS A O 1
ATOM 899 N N . SER A 1 114 ? 1.051 12.175 7.442 1.00 90.69 114 SER A N 1
ATOM 900 C CA . SER A 1 114 ? 2.423 12.637 7.739 1.00 90.69 114 SER A CA 1
ATOM 901 C C . SER A 1 114 ? 3.344 11.512 8.233 1.00 90.69 114 SER A C 1
ATOM 903 O O . SER A 1 114 ? 4.513 11.455 7.855 1.00 90.69 114 SER A O 1
ATOM 905 N N . CYS A 1 115 ? 2.811 10.579 9.023 1.00 89.81 115 CYS A N 1
ATOM 906 C CA . CYS A 1 115 ? 3.502 9.366 9.471 1.00 89.81 115 CYS A CA 1
ATOM 907 C C . CYS A 1 115 ? 3.623 8.321 8.342 1.00 89.81 115 CYS A C 1
ATOM 909 O O . CYS A 1 115 ? 2.613 7.954 7.741 1.00 89.81 115 CYS A O 1
ATOM 911 N N . HIS A 1 116 ? 4.834 7.808 8.087 1.00 91.69 116 HIS A N 1
ATOM 912 C CA . HIS A 1 116 ? 5.088 6.769 7.074 1.00 91.69 116 HIS A CA 1
ATOM 913 C C . HIS A 1 116 ? 4.382 5.442 7.394 1.00 91.69 116 HIS A C 1
ATOM 915 O O . HIS A 1 116 ? 3.878 4.811 6.475 1.00 91.69 116 HIS A O 1
ATOM 921 N N . LEU A 1 117 ? 4.249 5.064 8.676 1.00 92.06 117 LEU A N 1
ATOM 922 C CA . LEU A 1 117 ? 3.520 3.850 9.085 1.00 92.06 117 LEU A CA 1
ATOM 923 C C . LEU A 1 117 ? 2.046 3.904 8.669 1.00 92.06 117 LEU A C 1
ATOM 925 O O . LEU A 1 117 ? 1.464 2.892 8.287 1.00 92.06 117 LEU A O 1
ATOM 929 N N . ALA A 1 118 ? 1.449 5.100 8.703 1.00 94.88 118 ALA A N 1
ATOM 930 C CA . ALA A 1 118 ? 0.089 5.297 8.222 1.00 94.88 118 ALA A CA 1
ATOM 931 C C . ALA A 1 118 ? -0.008 5.118 6.711 1.00 94.88 118 ALA A C 1
ATOM 933 O O . ALA A 1 118 ? -0.931 4.468 6.234 1.00 94.88 118 ALA A O 1
ATOM 934 N N . ARG A 1 119 ? 0.967 5.644 5.959 1.00 96.62 119 ARG A N 1
ATOM 935 C CA . ARG A 1 119 ? 1.028 5.465 4.504 1.00 96.62 119 ARG A CA 1
ATOM 936 C C . ARG A 1 119 ? 1.236 3.998 4.129 1.00 96.62 119 ARG A C 1
ATOM 938 O O . ARG A 1 119 ? 0.555 3.508 3.237 1.00 96.62 119 ARG A O 1
ATOM 945 N N . GLU A 1 120 ? 2.115 3.295 4.839 1.00 95.88 120 GLU A N 1
ATOM 946 C CA . GLU A 1 120 ? 2.371 1.862 4.669 1.00 95.88 120 GLU A CA 1
ATOM 947 C C . GLU A 1 120 ? 1.111 1.022 4.932 1.00 95.88 120 GLU A C 1
ATOM 949 O O . GLU A 1 120 ? 0.673 0.272 4.056 1.00 95.88 120 GLU A O 1
ATOM 954 N N . GLY A 1 121 ? 0.489 1.188 6.105 1.00 96.75 121 GLY A N 1
ATOM 955 C CA . GLY A 1 121 ? -0.731 0.465 6.470 1.00 96.75 121 GLY A CA 1
ATOM 956 C C . GLY A 1 121 ? -1.904 0.788 5.542 1.00 96.75 121 GLY A C 1
ATOM 957 O O . GLY A 1 121 ? -2.631 -0.111 5.118 1.00 96.75 121 GLY A O 1
ATOM 958 N N . ALA A 1 122 ? -2.049 2.057 5.150 1.00 98.00 122 ALA A N 1
ATOM 959 C CA . ALA A 1 122 ? -3.042 2.488 4.175 1.00 98.00 122 ALA A CA 1
ATOM 960 C C . ALA A 1 122 ? -2.815 1.857 2.797 1.00 98.00 122 ALA A C 1
ATOM 962 O O . ALA A 1 122 ? -3.766 1.362 2.197 1.00 98.00 122 ALA A O 1
ATOM 963 N N . ALA A 1 123 ? -1.575 1.826 2.302 1.00 98.31 123 ALA A N 1
ATOM 964 C CA . ALA A 1 123 ? -1.242 1.202 1.025 1.00 98.31 123 ALA A CA 1
ATOM 965 C C . ALA A 1 123 ? -1.588 -0.289 1.028 1.00 98.31 123 ALA A C 1
ATOM 967 O O . ALA A 1 123 ? -2.255 -0.769 0.107 1.00 98.31 123 ALA A O 1
ATOM 968 N N . TRP A 1 124 ? -1.206 -1.005 2.091 1.00 98.00 124 TRP A N 1
ATOM 969 C CA . TRP A 1 124 ? -1.582 -2.405 2.270 1.00 98.00 124 TRP A CA 1
ATOM 970 C C . TRP A 1 124 ? -3.103 -2.590 2.226 1.00 98.00 124 TRP A C 1
ATOM 972 O O . TRP A 1 124 ? -3.599 -3.414 1.452 1.00 98.00 124 TRP A O 1
ATOM 982 N N . LEU A 1 125 ? -3.840 -1.793 3.008 1.00 98.12 125 LEU A N 1
ATOM 983 C CA . LEU A 1 125 ? -5.290 -1.905 3.131 1.00 98.12 125 LEU A CA 1
ATOM 984 C C . LEU A 1 125 ? -5.996 -1.601 1.807 1.00 98.12 125 LEU A C 1
ATOM 986 O O . LEU A 1 125 ? -6.866 -2.364 1.398 1.00 98.12 125 LEU A O 1
ATOM 990 N N . VAL A 1 126 ? -5.598 -0.540 1.101 1.00 98.12 126 VAL A N 1
ATOM 991 C CA . VAL A 1 126 ? -6.128 -0.221 -0.233 1.00 98.12 126 VAL A CA 1
ATOM 992 C C . VAL A 1 126 ? -5.908 -1.399 -1.185 1.00 98.12 126 VAL A C 1
ATOM 994 O O . VAL A 1 126 ? -6.844 -1.822 -1.859 1.00 98.12 126 VAL A O 1
ATOM 997 N N . GLY A 1 127 ? -4.706 -1.984 -1.208 1.00 96.81 127 GLY A N 1
ATOM 998 C CA . GLY A 1 127 ? -4.421 -3.163 -2.027 1.00 96.81 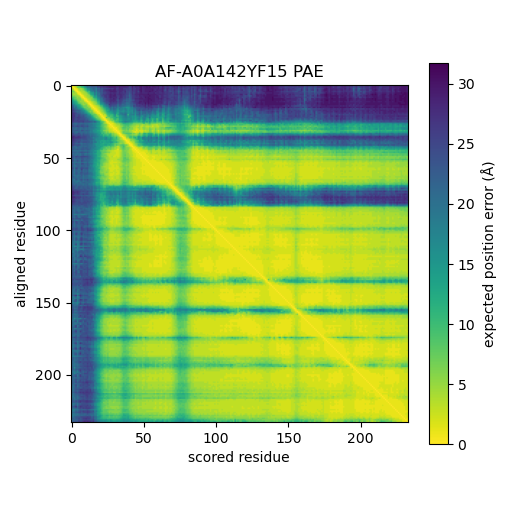127 GLY A CA 1
ATOM 999 C C . GLY A 1 127 ? -5.317 -4.360 -1.687 1.00 96.81 127 GLY A C 1
ATOM 1000 O O . GLY A 1 127 ? -5.849 -5.007 -2.588 1.00 96.81 127 GLY A O 1
ATOM 1001 N N . GLU A 1 128 ? -5.523 -4.647 -0.400 1.00 96.94 128 GLU A N 1
ATOM 1002 C CA . GLU A 1 128 ? -6.414 -5.723 0.053 1.00 96.94 128 GLU A CA 1
ATOM 1003 C C . GLU A 1 128 ?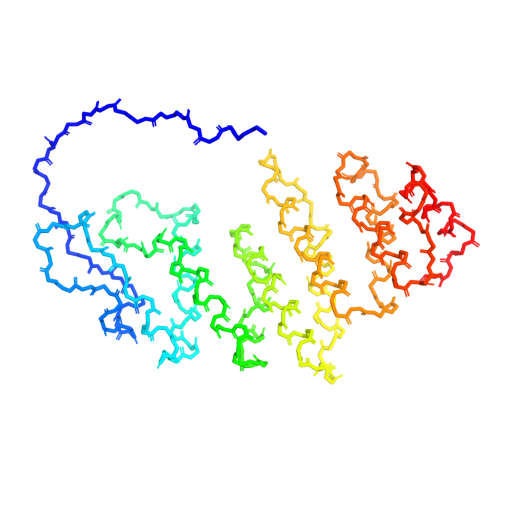 -7.870 -5.489 -0.358 1.00 96.94 128 GLU A C 1
ATOM 1005 O O . GLU A 1 128 ? -8.487 -6.380 -0.946 1.00 96.94 128 GLU A O 1
ATOM 1010 N N . LEU A 1 129 ? -8.401 -4.293 -0.095 1.00 96.44 129 LEU A N 1
ATOM 1011 C CA . LEU A 1 129 ? -9.781 -3.929 -0.409 1.00 96.44 129 LEU A CA 1
ATOM 1012 C C . LEU A 1 129 ? -10.055 -4.039 -1.912 1.00 96.44 129 LEU A C 1
ATOM 1014 O O . LEU A 1 129 ? -11.013 -4.697 -2.318 1.00 96.44 129 LEU A O 1
ATOM 1018 N N . CYS A 1 130 ? -9.182 -3.468 -2.738 1.00 95.19 130 CYS A N 1
ATOM 1019 C CA . CYS A 1 130 ? -9.355 -3.438 -4.188 1.00 95.19 130 CYS A CA 1
ATOM 1020 C C . CYS A 1 130 ? -9.097 -4.801 -4.851 1.00 95.19 130 CYS A C 1
ATOM 1022 O O . CYS A 1 130 ? -9.677 -5.096 -5.892 1.00 95.19 130 CYS A O 1
ATOM 1024 N N . SER A 1 131 ? -8.266 -5.664 -4.251 1.00 93.75 131 SER A N 1
ATOM 1025 C CA . SER A 1 131 ? -8.047 -7.028 -4.764 1.00 93.75 131 SER A CA 1
ATOM 1026 C C . SER A 1 131 ? -9.257 -7.948 -4.568 1.00 93.75 131 SER A C 1
ATOM 1028 O O . SER A 1 131 ? -9.489 -8.855 -5.367 1.00 93.75 131 SER A O 1
ATOM 1030 N N . LYS A 1 132 ? -10.039 -7.717 -3.505 1.00 93.69 132 LYS A N 1
ATOM 1031 C CA . LYS A 1 132 ? -11.233 -8.508 -3.162 1.00 93.69 132 LYS A CA 1
ATOM 1032 C C . LYS A 1 132 ? -12.505 -7.944 -3.788 1.00 93.69 132 LYS A C 1
ATOM 1034 O O . LYS A 1 132 ? -13.476 -8.679 -3.968 1.00 93.69 132 LYS A O 1
ATOM 1039 N N . HIS A 1 133 ? -12.502 -6.654 -4.115 1.00 92.00 133 HIS A N 1
ATOM 1040 C CA . HIS A 1 133 ? -13.667 -5.926 -4.598 1.00 92.00 133 HIS A CA 1
ATOM 1041 C C . HIS A 1 133 ? -13.285 -5.061 -5.807 1.00 92.00 133 HIS A C 1
ATOM 1043 O O . HIS A 1 133 ? -12.586 -4.062 -5.629 1.00 92.00 133 HIS A O 1
ATOM 1049 N N . PRO A 1 134 ? -13.741 -5.417 -7.024 1.00 86.50 134 PRO A N 1
ATOM 1050 C CA . PRO A 1 134 ? -13.503 -4.612 -8.215 1.00 86.50 134 PRO A CA 1
ATOM 1051 C C . PRO A 1 134 ? -13.963 -3.165 -8.017 1.00 86.50 134 PRO A C 1
ATOM 1053 O O . PRO A 1 134 ? -15.055 -2.917 -7.505 1.00 86.50 134 PRO A O 1
ATOM 1056 N N . LEU A 1 135 ? -13.117 -2.220 -8.423 1.00 86.62 135 LEU A N 1
ATOM 1057 C CA . LEU A 1 135 ? -13.442 -0.800 -8.454 1.00 86.62 135 LEU A CA 1
ATOM 1058 C C . LEU A 1 135 ? -14.031 -0.472 -9.824 1.00 86.62 135 LEU A C 1
ATOM 1060 O O . LEU A 1 135 ? -13.314 -0.559 -10.819 1.00 86.62 135 LEU A O 1
ATOM 1064 N N . ASP A 1 136 ? -15.305 -0.092 -9.877 1.00 84.56 136 ASP A N 1
ATOM 1065 C CA . ASP A 1 136 ? -15.948 0.261 -11.147 1.00 84.56 136 ASP A CA 1
ATOM 1066 C C . ASP A 1 136 ? -15.388 1.594 -11.685 1.00 84.56 136 ASP A C 1
ATOM 1068 O O . ASP A 1 136 ? -14.638 1.612 -12.661 1.00 84.56 136 ASP A O 1
ATOM 1072 N N . ASP A 1 137 ? -15.670 2.709 -11.004 1.00 85.75 137 ASP A N 1
ATOM 1073 C CA . ASP A 1 137 ? -15.340 4.056 -11.503 1.00 85.75 137 ASP A CA 1
ATOM 1074 C C . ASP A 1 137 ? -14.131 4.708 -10.801 1.00 85.75 137 ASP A C 1
ATOM 1076 O O . ASP A 1 137 ? -13.614 5.731 -11.252 1.00 85.75 137 ASP A O 1
ATOM 1080 N N . GLU A 1 138 ? -13.651 4.134 -9.692 1.00 90.50 138 GLU A N 1
ATOM 1081 C CA . GLU A 1 138 ? -12.613 4.756 -8.851 1.00 90.50 138 GLU A CA 1
ATOM 1082 C C . GLU A 1 138 ? -11.191 4.240 -9.106 1.00 90.50 138 GLU A C 1
ATOM 1084 O O . GLU A 1 138 ? -10.232 4.778 -8.545 1.00 90.50 138 GLU A O 1
ATOM 1089 N N . VAL A 1 139 ? -11.030 3.219 -9.955 1.00 93.62 139 VAL A N 1
ATOM 1090 C CA . VAL A 1 139 ? -9.745 2.524 -10.150 1.00 93.62 139 VAL A CA 1
ATOM 1091 C C . VAL A 1 139 ? -8.611 3.471 -10.545 1.00 93.62 139 VAL A C 1
ATOM 1093 O O . VAL A 1 139 ? -7.502 3.354 -10.031 1.00 93.62 139 VAL A O 1
ATOM 1096 N N . ASP A 1 140 ? -8.897 4.470 -11.380 1.00 94.19 140 ASP A N 1
ATOM 1097 C CA . ASP A 1 140 ? -7.885 5.414 -11.868 1.00 94.19 140 ASP A CA 1
ATOM 1098 C C . ASP A 1 140 ? -7.410 6.370 -10.780 1.00 94.19 140 ASP A C 1
ATOM 1100 O O . ASP A 1 140 ? -6.222 6.683 -10.703 1.00 94.19 140 ASP A O 1
ATOM 1104 N N . ALA A 1 141 ? -8.322 6.796 -9.906 1.00 95.44 141 ALA A N 1
ATOM 1105 C CA . ALA A 1 141 ? -7.973 7.641 -8.776 1.00 95.44 141 ALA A CA 1
ATOM 1106 C C . ALA A 1 141 ? -7.120 6.867 -7.762 1.00 95.44 141 ALA A C 1
ATOM 1108 O O . ALA A 1 141 ? -6.111 7.387 -7.288 1.00 95.44 141 ALA A O 1
ATOM 1109 N N . VAL A 1 142 ? -7.478 5.608 -7.489 1.00 97.06 142 VAL A N 1
ATOM 1110 C CA . VAL A 1 142 ? -6.717 4.737 -6.583 1.00 97.06 142 VAL A CA 1
ATOM 1111 C C . VAL A 1 142 ? -5.324 4.435 -7.135 1.00 97.06 142 VAL A C 1
ATOM 1113 O O . VAL A 1 142 ? -4.340 4.555 -6.406 1.00 97.06 142 VAL A O 1
ATOM 1116 N N . ILE A 1 143 ? -5.211 4.098 -8.425 1.00 97.06 143 ILE A N 1
ATOM 1117 C CA . ILE A 1 143 ? -3.910 3.890 -9.079 1.00 97.06 143 ILE A CA 1
ATOM 1118 C C . ILE A 1 143 ? -3.070 5.167 -9.024 1.00 97.06 143 ILE A C 1
ATOM 1120 O O . ILE A 1 143 ? -1.877 5.082 -8.736 1.00 97.06 143 ILE A O 1
ATOM 1124 N N . GLY A 1 144 ? -3.669 6.338 -9.264 1.00 97.31 144 GLY A N 1
ATOM 1125 C CA . GLY A 1 144 ? -2.980 7.625 -9.166 1.00 97.31 144 GLY A CA 1
ATOM 1126 C C . GLY A 1 144 ? -2.403 7.873 -7.771 1.00 97.31 144 GLY A C 1
ATOM 1127 O O . GLY A 1 144 ? -1.212 8.127 -7.634 1.00 97.31 144 GLY A O 1
ATOM 1128 N N . GLU A 1 145 ? -3.214 7.708 -6.725 1.00 98.06 145 GLU A N 1
ATOM 1129 C CA . GLU A 1 145 ? -2.792 7.924 -5.334 1.00 98.06 145 GLU A CA 1
ATOM 1130 C C . GLU A 1 145 ? -1.714 6.933 -4.873 1.00 98.06 145 GLU A C 1
ATOM 1132 O O . GLU A 1 145 ? -0.750 7.328 -4.215 1.00 98.06 145 GLU A O 1
ATOM 1137 N N . LEU A 1 146 ? -1.836 5.654 -5.239 1.00 98.38 146 LEU A N 1
ATOM 1138 C CA . LEU A 1 146 ? -0.804 4.659 -4.946 1.00 98.38 146 LEU A CA 1
ATOM 1139 C C . LEU A 1 146 ? 0.472 4.894 -5.759 1.00 98.38 146 LEU A C 1
ATOM 1141 O O . LEU A 1 146 ? 1.561 4.625 -5.264 1.00 98.38 146 LEU A O 1
ATOM 1145 N N . SER A 1 147 ? 0.365 5.409 -6.985 1.00 97.75 147 SER A N 1
ATOM 1146 C CA . SER A 1 147 ? 1.527 5.767 -7.808 1.00 97.75 147 SER A CA 1
ATOM 1147 C C . SER A 1 147 ? 2.279 6.968 -7.244 1.00 97.75 147 SER A C 1
ATOM 1149 O O . SER A 1 147 ? 3.513 6.973 -7.236 1.00 97.75 147 SER A O 1
ATOM 1151 N N . ASP A 1 148 ? 1.548 7.960 -6.732 1.00 97.50 148 ASP A N 1
ATOM 1152 C CA . ASP A 1 148 ? 2.127 9.097 -6.019 1.00 97.50 148 ASP A CA 1
ATOM 1153 C C . ASP A 1 148 ? 2.903 8.622 -4.785 1.00 97.50 148 ASP A C 1
ATOM 1155 O O . ASP A 1 148 ? 4.025 9.077 -4.561 1.00 97.50 148 ASP A O 1
ATOM 1159 N N . LEU A 1 149 ? 2.347 7.673 -4.020 1.00 97.38 149 LEU A N 1
ATOM 1160 C CA . LEU A 1 149 ? 3.038 7.084 -2.874 1.00 97.38 149 LEU A CA 1
ATOM 1161 C C . LEU A 1 149 ? 4.249 6.245 -3.305 1.00 97.38 149 LEU A C 1
ATOM 1163 O O . LEU A 1 149 ? 5.343 6.489 -2.824 1.00 97.38 149 LEU A O 1
ATOM 1167 N N . ALA A 1 150 ? 4.098 5.327 -4.261 1.00 96.69 150 ALA A N 1
ATOM 1168 C CA . ALA A 1 150 ? 5.177 4.452 -4.735 1.00 96.69 150 ALA A CA 1
ATOM 1169 C C . ALA A 1 150 ? 6.402 5.208 -5.283 1.00 96.69 150 ALA A C 1
ATOM 1171 O O . ALA A 1 150 ? 7.491 4.647 -5.362 1.00 96.69 150 ALA A O 1
ATOM 1172 N N . THR A 1 151 ? 6.221 6.468 -5.686 1.00 95.62 151 THR A N 1
ATOM 1173 C CA . THR A 1 151 ? 7.272 7.324 -6.255 1.00 95.62 151 THR A CA 1
ATOM 1174 C C . THR A 1 151 ? 7.614 8.521 -5.373 1.00 95.62 151 THR A C 1
ATOM 1176 O O . THR A 1 151 ? 8.248 9.476 -5.839 1.00 95.62 151 THR A O 1
ATOM 1179 N N . ARG A 1 152 ? 7.179 8.498 -4.111 1.00 93.75 152 ARG A N 1
ATOM 1180 C CA . ARG A 1 152 ? 7.463 9.546 -3.140 1.00 93.75 152 ARG A CA 1
ATOM 1181 C C . ARG A 1 152 ? 8.943 9.500 -2.738 1.00 93.75 152 ARG A C 1
ATOM 1183 O O . ARG A 1 152 ? 9.387 8.435 -2.322 1.00 93.75 152 ARG A O 1
ATOM 1190 N N . PRO A 1 153 ? 9.692 10.616 -2.810 1.00 89.06 153 PRO A N 1
ATOM 1191 C CA . PRO A 1 153 ? 11.116 10.632 -2.482 1.00 89.06 153 PRO A CA 1
ATOM 1192 C C . PRO A 1 153 ? 11.415 10.095 -1.082 1.00 89.06 153 PRO A C 1
ATOM 1194 O O . PRO A 1 153 ? 10.703 10.412 -0.127 1.00 89.06 153 PRO A O 1
ATOM 1197 N N . ILE A 1 154 ? 12.491 9.319 -0.965 1.00 84.06 154 ILE A N 1
ATOM 1198 C CA . ILE A 1 154 ? 12.949 8.779 0.315 1.00 84.06 154 ILE A CA 1
ATOM 1199 C C . ILE A 1 154 ? 13.592 9.904 1.133 1.00 84.06 154 ILE A C 1
ATOM 1201 O O . ILE A 1 154 ? 14.553 10.537 0.695 1.00 84.06 154 ILE A O 1
ATOM 1205 N N . GLU A 1 155 ? 13.065 10.149 2.330 1.00 78.00 155 GLU A N 1
ATOM 1206 C CA . GLU A 1 155 ? 13.668 11.064 3.305 1.00 78.00 155 GLU A CA 1
ATOM 1207 C C . GLU A 1 155 ? 14.876 10.403 4.014 1.00 78.00 155 GLU A C 1
ATOM 1209 O O . GLU A 1 155 ? 15.063 9.187 3.955 1.00 78.00 155 GLU A O 1
ATOM 1214 N N . GLU A 1 156 ? 15.719 11.194 4.693 1.00 58.31 156 GLU A N 1
ATOM 1215 C CA . GLU A 1 156 ? 17.031 10.762 5.229 1.00 58.31 156 GLU A CA 1
ATOM 1216 C C . GLU A 1 156 ? 16.991 9.543 6.177 1.00 58.31 156 GLU A C 1
ATOM 1218 O O . GLU A 1 156 ? 18.017 8.891 6.376 1.00 58.31 156 GLU A O 1
ATOM 1223 N N . ASP A 1 157 ? 15.834 9.203 6.756 1.00 73.25 157 ASP A N 1
ATOM 1224 C CA . ASP A 1 157 ? 15.685 8.080 7.686 1.00 73.25 157 ASP A CA 1
ATOM 1225 C C . ASP A 1 157 ? 15.294 6.745 7.025 1.00 73.25 157 ASP A C 1
ATOM 1227 O O . ASP A 1 157 ? 15.137 5.743 7.727 1.00 73.25 157 ASP A O 1
ATOM 1231 N N . THR A 1 158 ? 15.184 6.698 5.690 1.00 77.31 158 THR A N 1
ATOM 1232 C CA . THR A 1 158 ? 14.853 5.511 4.869 1.00 77.31 158 THR A CA 1
ATOM 1233 C C . THR A 1 158 ? 13.505 4.849 5.168 1.00 77.31 158 THR A C 1
ATOM 1235 O O . THR A 1 158 ? 13.173 3.829 4.565 1.00 77.31 158 THR A O 1
ATOM 1238 N N . LYS A 1 159 ? 12.682 5.415 6.056 1.00 84.94 159 LYS A N 1
ATOM 1239 C CA . LYS A 1 159 ? 11.416 4.784 6.456 1.00 84.94 159 LYS A CA 1
ATOM 1240 C C . LYS A 1 159 ? 10.361 4.831 5.352 1.00 84.94 159 LYS A C 1
ATOM 1242 O O . LYS A 1 159 ? 9.476 3.982 5.310 1.00 84.94 159 LYS A O 1
ATOM 1247 N N . GLU A 1 160 ? 10.500 5.769 4.416 1.00 91.00 160 GLU A N 1
ATOM 1248 C CA . GLU A 1 160 ? 9.610 5.879 3.257 1.00 91.00 160 GLU A CA 1
ATOM 1249 C C . GLU A 1 160 ? 9.680 4.674 2.320 1.00 91.00 160 GLU A C 1
ATOM 1251 O O . GLU A 1 160 ? 8.686 4.330 1.686 1.00 91.00 160 GLU A O 1
ATOM 1256 N N . VAL A 1 161 ? 10.826 3.988 2.272 1.00 91.50 161 VAL A N 1
ATOM 1257 C CA . VAL A 1 161 ? 11.042 2.836 1.385 1.00 91.50 161 VAL A CA 1
ATOM 1258 C C . VAL A 1 161 ? 9.982 1.758 1.617 1.00 91.50 161 VAL A C 1
ATOM 1260 O O . VAL A 1 161 ? 9.466 1.179 0.663 1.00 91.50 161 VAL A O 1
ATOM 1263 N N . GLN A 1 162 ? 9.598 1.525 2.876 1.00 92.00 162 GLN A N 1
ATOM 1264 C CA . GLN A 1 162 ? 8.585 0.526 3.228 1.00 92.00 162 GLN A CA 1
ATOM 1265 C C . GLN A 1 162 ? 7.197 0.922 2.713 1.00 92.00 162 GLN A C 1
ATOM 1267 O O . GLN A 1 162 ? 6.519 0.102 2.092 1.00 92.00 162 GLN A O 1
ATOM 1272 N N . ALA A 1 163 ? 6.800 2.187 2.879 1.00 95.00 163 ALA A N 1
ATOM 1273 C CA . ALA A 1 163 ? 5.531 2.688 2.356 1.00 95.00 163 ALA A CA 1
ATOM 1274 C C . ALA A 1 163 ? 5.485 2.625 0.818 1.00 95.00 163 ALA A C 1
ATOM 1276 O O . ALA A 1 163 ? 4.488 2.171 0.250 1.00 95.00 163 ALA A O 1
ATOM 1277 N N . ASN A 1 164 ? 6.582 2.986 0.146 1.00 95.88 164 ASN A N 1
ATOM 1278 C CA . ASN A 1 164 ? 6.704 2.897 -1.310 1.00 95.88 164 ASN A CA 1
ATOM 1279 C C . ASN A 1 164 ? 6.594 1.446 -1.801 1.00 95.88 164 ASN A C 1
ATOM 1281 O O . ASN A 1 164 ? 5.875 1.160 -2.762 1.00 95.88 164 ASN A O 1
ATOM 1285 N N . ALA A 1 165 ? 7.267 0.515 -1.118 1.00 95.00 165 ALA A N 1
ATOM 1286 C CA . ALA A 1 165 ? 7.253 -0.902 -1.466 1.00 95.00 165 ALA A CA 1
ATOM 1287 C C . ALA A 1 165 ? 5.851 -1.498 -1.310 1.00 95.00 165 ALA A C 1
ATOM 1289 O O . ALA A 1 165 ? 5.386 -2.234 -2.185 1.00 95.00 165 ALA A O 1
ATOM 1290 N N . LEU A 1 166 ? 5.143 -1.140 -0.236 1.00 96.75 166 LEU A N 1
ATOM 1291 C CA . LEU A 1 166 ? 3.759 -1.557 -0.015 1.00 96.75 166 LEU A CA 1
ATOM 1292 C C . LEU A 1 166 ? 2.803 -0.942 -1.041 1.00 96.75 166 LEU A C 1
ATOM 1294 O O . LEU A 1 166 ? 1.906 -1.639 -1.515 1.00 96.75 166 LEU A O 1
ATOM 1298 N N . ALA A 1 167 ? 3.024 0.305 -1.459 1.00 97.94 167 ALA A N 1
ATOM 1299 C CA . ALA A 1 167 ? 2.262 0.918 -2.544 1.00 97.94 167 ALA A CA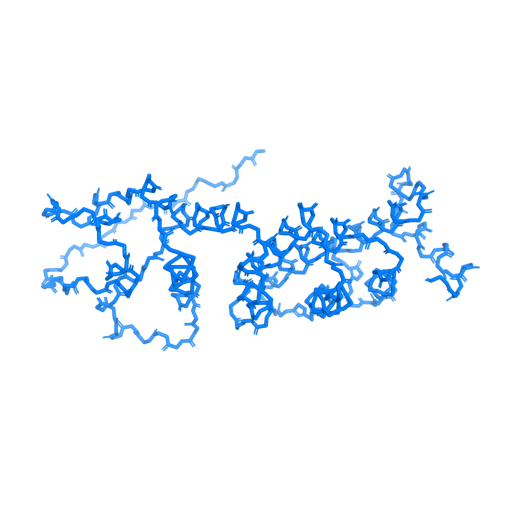 1
ATOM 1300 C C . ALA A 1 167 ? 2.465 0.186 -3.880 1.00 97.94 167 ALA A C 1
ATOM 1302 O O . ALA A 1 167 ? 1.494 -0.056 -4.597 1.00 97.94 167 ALA A O 1
ATOM 1303 N N . LEU A 1 168 ? 3.687 -0.265 -4.188 1.00 97.25 168 LEU A N 1
ATOM 1304 C CA . LEU A 1 168 ? 3.946 -1.122 -5.349 1.00 97.25 168 LEU A CA 1
ATOM 1305 C C . LEU A 1 168 ? 3.249 -2.484 -5.253 1.00 97.25 168 LEU A C 1
ATOM 1307 O O . LEU A 1 168 ? 2.680 -2.946 -6.243 1.00 97.25 168 LEU A O 1
ATOM 1311 N N . VAL A 1 169 ? 3.254 -3.125 -4.079 1.00 96.19 169 VAL A N 1
ATOM 1312 C CA . VAL A 1 169 ? 2.482 -4.363 -3.860 1.00 96.19 169 VAL A CA 1
ATOM 1313 C C . VAL A 1 169 ? 0.986 -4.110 -4.065 1.00 96.19 169 VAL A C 1
ATOM 1315 O O . VAL A 1 169 ? 0.298 -4.924 -4.675 1.00 96.19 169 VAL A O 1
ATOM 1318 N N . ALA A 1 170 ? 0.461 -2.989 -3.576 1.00 97.25 170 ALA A N 1
ATOM 1319 C CA . ALA A 1 170 ? -0.942 -2.640 -3.754 1.00 97.25 170 ALA A CA 1
ATOM 1320 C C . ALA A 1 170 ? -1.287 -2.419 -5.236 1.00 97.25 170 ALA A C 1
ATOM 1322 O O . ALA A 1 170 ? -2.277 -2.965 -5.722 1.00 97.25 170 ALA A O 1
ATOM 1323 N N . LEU A 1 171 ? -0.436 -1.700 -5.976 1.00 97.31 171 LEU A N 1
ATOM 1324 C CA . LEU A 1 171 ? -0.582 -1.515 -7.421 1.00 97.31 171 LEU A CA 1
ATOM 1325 C C . LEU A 1 171 ? -0.569 -2.848 -8.174 1.00 97.31 171 LEU A C 1
ATOM 1327 O O . LEU A 1 171 ? -1.384 -3.031 -9.073 1.00 97.31 171 LEU A O 1
ATOM 1331 N N . SER A 1 172 ? 0.301 -3.795 -7.808 1.00 95.62 172 SER A N 1
ATOM 1332 C CA . SER A 1 172 ? 0.356 -5.101 -8.479 1.00 95.62 172 SER A CA 1
ATOM 1333 C C . SER A 1 172 ? -0.882 -5.963 -8.218 1.00 95.62 172 SER A C 1
ATOM 1335 O O . SER A 1 172 ? -1.307 -6.695 -9.110 1.00 95.62 172 SER A O 1
ATOM 1337 N N . LYS A 1 173 ? -1.493 -5.842 -7.032 1.00 95.06 173 LYS A N 1
ATOM 1338 C CA . LYS A 1 173 ? -2.765 -6.501 -6.694 1.00 95.06 173 LYS A CA 1
ATOM 1339 C C . LYS A 1 173 ? -3.952 -5.936 -7.470 1.00 95.06 173 LYS A C 1
ATOM 1341 O O . LYS A 1 173 ? -4.836 -6.697 -7.849 1.00 95.06 173 LYS A O 1
ATOM 1346 N N . ILE A 1 174 ? -3.981 -4.619 -7.684 1.00 93.38 174 ILE A N 1
ATOM 1347 C CA . ILE A 1 174 ? -5.012 -3.954 -8.500 1.00 93.38 174 ILE A CA 1
ATOM 1348 C C . ILE A 1 174 ? -4.796 -4.287 -9.981 1.00 93.38 174 ILE A C 1
ATOM 1350 O O . ILE A 1 174 ? -5.743 -4.591 -10.704 1.00 93.38 174 ILE A O 1
ATOM 1354 N N . GLY A 1 175 ? -3.532 -4.294 -10.405 1.00 85.06 175 GLY A N 1
ATOM 1355 C CA . GLY A 1 175 ? -3.090 -4.740 -11.714 1.00 85.06 175 GLY A CA 1
ATOM 1356 C C . GLY A 1 175 ? -3.495 -3.825 -12.870 1.00 85.06 175 GLY A C 1
ATOM 1357 O O . GLY A 1 175 ? -4.020 -2.722 -12.712 1.00 85.06 175 GLY A O 1
ATOM 1358 N N . GLY A 1 176 ? -3.224 -4.322 -14.075 1.00 88.88 176 GLY A N 1
ATOM 1359 C CA . GLY A 1 176 ? -3.586 -3.677 -15.331 1.00 88.88 176 GLY A CA 1
ATOM 1360 C C . GLY A 1 176 ? -2.511 -2.745 -15.905 1.00 88.88 176 GLY A C 1
ATOM 1361 O O . GLY A 1 176 ? -1.587 -2.318 -15.216 1.00 88.88 176 GLY A O 1
ATOM 1362 N N . PRO A 1 177 ? -2.633 -2.392 -17.196 1.00 91.75 177 PRO A N 1
ATOM 1363 C CA . PRO A 1 177 ? -1.618 -1.624 -17.920 1.00 91.75 177 PRO A CA 1
ATOM 1364 C C . PRO A 1 177 ? -1.432 -0.197 -17.383 1.00 91.75 177 PRO A C 1
ATOM 1366 O O . PRO A 1 177 ? -0.394 0.418 -17.604 1.00 91.75 177 PRO A O 1
ATOM 1369 N N . LYS A 1 178 ? -2.407 0.338 -16.637 1.00 93.81 178 LYS A N 1
ATOM 1370 C CA . LYS A 1 178 ? -2.363 1.710 -16.110 1.00 93.81 178 LYS A CA 1
ATOM 1371 C C . LYS A 1 178 ? -1.249 1.941 -15.083 1.00 93.81 178 LYS A C 1
ATOM 1373 O O . LYS A 1 178 ? -0.895 3.092 -14.855 1.00 93.81 178 LYS A O 1
ATOM 1378 N N . ILE A 1 179 ? -0.675 0.886 -14.497 1.00 96.44 179 ILE A N 1
ATOM 1379 C CA . ILE A 1 179 ? 0.434 1.014 -13.538 1.00 96.44 179 ILE A CA 1
ATOM 1380 C C . ILE A 1 179 ? 1.817 1.052 -14.216 1.00 96.44 179 ILE A C 1
ATOM 1382 O O . ILE A 1 179 ? 2.802 1.421 -13.577 1.00 96.44 179 ILE A O 1
ATOM 1386 N N . VAL A 1 180 ? 1.911 0.699 -15.507 1.00 96.75 180 VAL A N 1
ATOM 1387 C CA . VAL A 1 180 ? 3.180 0.645 -16.263 1.00 96.75 180 VAL A CA 1
ATOM 1388 C C . VAL A 1 180 ? 3.954 1.972 -16.235 1.00 96.75 180 VAL A C 1
ATOM 1390 O O . VAL A 1 180 ? 5.164 1.919 -16.000 1.00 96.75 180 VAL A O 1
ATOM 1393 N N . PRO A 1 181 ? 3.328 3.162 -16.372 1.00 96.50 181 PRO A N 1
ATOM 1394 C CA . PRO A 1 181 ? 4.048 4.434 -16.275 1.00 96.50 181 PRO A CA 1
ATOM 1395 C C . PRO A 1 181 ? 4.792 4.619 -14.944 1.00 96.50 181 PRO A C 1
ATOM 1397 O O . PRO A 1 181 ? 5.922 5.111 -14.923 1.00 96.50 181 PRO A O 1
ATOM 1400 N N . THR A 1 182 ? 4.192 4.178 -13.838 1.00 97.12 182 THR A N 1
ATOM 1401 C CA . THR A 1 182 ? 4.787 4.240 -12.495 1.00 97.12 182 THR A CA 1
ATOM 1402 C C . THR A 1 182 ? 5.995 3.313 -12.389 1.00 97.12 182 THR A C 1
ATOM 1404 O O . THR A 1 182 ? 7.067 3.740 -11.961 1.00 97.12 182 THR A O 1
ATOM 1407 N N . LEU A 1 183 ? 5.863 2.072 -12.868 1.00 97.19 183 LEU A N 1
ATOM 1408 C CA . LEU A 1 183 ? 6.960 1.097 -12.897 1.00 97.19 183 LEU A CA 1
ATOM 1409 C C . LEU A 1 183 ? 8.115 1.582 -13.784 1.00 97.19 183 LEU A C 1
ATOM 1411 O O . LEU A 1 183 ? 9.276 1.513 -13.385 1.00 97.19 183 LEU A O 1
ATOM 1415 N N . ARG A 1 184 ? 7.801 2.142 -14.961 1.00 97.06 184 ARG A N 1
ATOM 1416 C CA . ARG A 1 184 ? 8.779 2.759 -15.868 1.00 97.06 184 ARG A CA 1
ATOM 1417 C C . ARG A 1 184 ? 9.533 3.887 -15.168 1.00 97.06 184 ARG A C 1
ATOM 1419 O O . ARG A 1 184 ? 10.757 3.941 -15.276 1.00 97.06 184 ARG A O 1
ATOM 1426 N N . ARG A 1 185 ? 8.841 4.772 -14.440 1.00 96.06 185 ARG A N 1
ATOM 1427 C CA . ARG A 1 185 ? 9.474 5.876 -13.700 1.00 96.06 185 ARG A CA 1
ATOM 1428 C C . ARG A 1 185 ? 10.477 5.364 -12.666 1.00 96.06 185 ARG A C 1
ATOM 1430 O O . ARG A 1 185 ? 11.593 5.872 -12.634 1.00 96.06 185 ARG A O 1
ATOM 1437 N N . ILE A 1 186 ? 10.110 4.366 -11.864 1.00 96.44 186 ILE A N 1
ATOM 1438 C CA . ILE A 1 186 ? 11.009 3.799 -10.843 1.00 96.44 186 ILE A CA 1
ATOM 1439 C C . ILE A 1 186 ? 12.207 3.117 -11.504 1.00 96.44 186 ILE A C 1
ATOM 1441 O O . ILE A 1 186 ? 13.347 3.380 -11.136 1.00 96.44 186 ILE A O 1
ATOM 1445 N N . LEU A 1 187 ? 11.970 2.309 -12.540 1.00 96.75 187 LEU A N 1
ATOM 1446 C CA . LEU A 1 187 ? 13.031 1.583 -13.237 1.00 96.75 187 LEU A CA 1
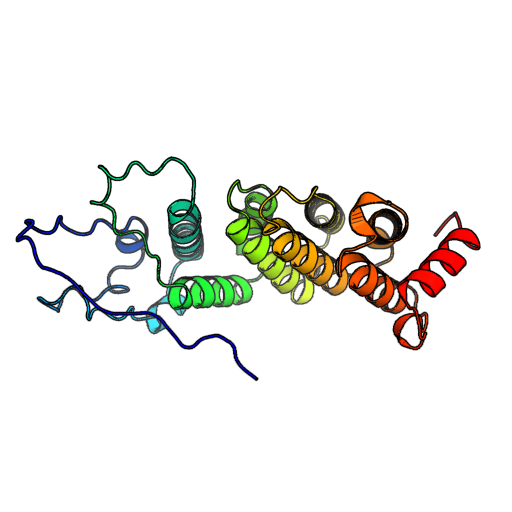ATOM 1447 C C . LEU A 1 187 ? 14.031 2.500 -13.943 1.00 96.75 187 LEU A C 1
ATOM 1449 O O . LEU A 1 187 ? 15.188 2.120 -14.082 1.00 96.75 187 LEU A O 1
ATOM 1453 N N . THR A 1 188 ? 13.609 3.668 -14.426 1.00 95.25 188 THR A N 1
ATOM 1454 C CA . THR A 1 188 ? 14.454 4.542 -15.262 1.00 95.25 188 THR A CA 1
ATOM 1455 C C . THR A 1 188 ? 15.012 5.761 -14.531 1.00 95.25 188 THR A C 1
ATOM 1457 O O . THR A 1 188 ? 15.909 6.419 -15.059 1.00 95.25 188 THR A O 1
ATOM 1460 N N . SER A 1 189 ? 14.510 6.080 -13.336 1.00 93.56 189 SER A N 1
ATOM 1461 C CA . SER A 1 189 ? 14.978 7.236 -12.573 1.00 93.56 189 SER A CA 1
ATOM 1462 C C . SER A 1 189 ? 16.226 6.892 -11.748 1.00 93.56 189 SER A C 1
ATOM 1464 O O . SER A 1 189 ? 16.220 5.897 -11.023 1.00 93.56 189 SER A O 1
ATOM 1466 N N . PRO A 1 190 ? 17.277 7.736 -11.781 1.00 90.81 190 PRO A N 1
ATOM 1467 C CA . PRO A 1 190 ? 18.500 7.519 -11.004 1.00 90.81 190 PRO A CA 1
ATOM 1468 C C . PRO A 1 190 ? 18.275 7.591 -9.487 1.00 90.81 190 PRO A C 1
ATOM 1470 O O . PRO A 1 190 ? 19.116 7.122 -8.727 1.00 90.81 190 PRO A O 1
ATOM 1473 N N . GLU A 1 191 ? 17.154 8.170 -9.048 1.00 88.12 191 GLU A N 1
ATOM 1474 C CA . GLU A 1 191 ? 16.755 8.256 -7.638 1.00 88.12 191 GLU A CA 1
ATOM 1475 C C . GLU A 1 191 ? 16.636 6.877 -6.972 1.00 88.12 191 GLU A C 1
ATOM 1477 O O . GLU A 1 191 ? 16.924 6.749 -5.787 1.00 88.12 191 GLU A O 1
ATOM 1482 N N . TRP A 1 192 ? 16.278 5.843 -7.740 1.00 88.00 192 TRP A N 1
ATOM 1483 C CA . TRP A 1 192 ? 15.992 4.502 -7.221 1.00 88.00 192 TRP A CA 1
ATOM 1484 C C . 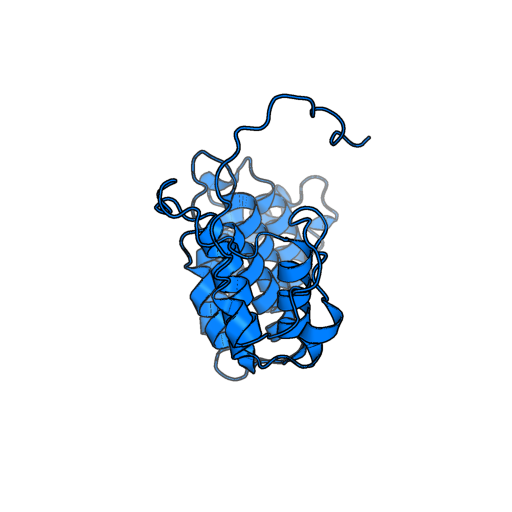TRP A 1 192 ? 17.097 3.487 -7.523 1.00 88.00 192 TRP A C 1
ATOM 1486 O O . TRP A 1 192 ? 16.955 2.322 -7.186 1.00 88.00 192 TRP A O 1
ATOM 1496 N N . GLU A 1 193 ? 18.213 3.888 -8.144 1.00 85.25 193 GLU A N 1
ATOM 1497 C CA . GLU A 1 193 ? 19.221 2.953 -8.683 1.00 85.25 193 GLU A CA 1
ATOM 1498 C C . GLU A 1 193 ? 19.813 1.991 -7.637 1.00 85.25 193 GLU A C 1
ATOM 1500 O O . GLU A 1 193 ? 20.279 0.908 -7.982 1.00 85.25 193 GLU A O 1
ATOM 1505 N N . GLN A 1 194 ? 19.815 2.385 -6.362 1.00 81.56 194 GLN A N 1
ATOM 1506 C CA . GLN A 1 194 ? 20.351 1.590 -5.252 1.00 81.56 194 GLN A CA 1
ATOM 1507 C C . GLN A 1 194 ? 19.263 0.976 -4.360 1.00 81.56 194 GLN A C 1
ATOM 1509 O O . GLN A 1 194 ? 19.592 0.400 -3.326 1.00 81.56 194 GLN A O 1
ATOM 1514 N N . ASP A 1 195 ? 17.992 1.117 -4.731 1.00 85.00 195 ASP A N 1
ATOM 1515 C CA . ASP A 1 195 ? 16.858 0.723 -3.904 1.00 85.00 195 ASP A CA 1
ATOM 1516 C C . ASP A 1 195 ? 16.237 -0.599 -4.385 1.00 85.00 195 ASP A C 1
ATOM 1518 O O . ASP A 1 195 ? 16.116 -0.844 -5.587 1.00 85.00 195 ASP A O 1
ATOM 1522 N N . ASP A 1 196 ? 15.791 -1.446 -3.455 1.00 89.81 196 ASP A N 1
ATOM 1523 C CA . ASP A 1 196 ? 15.100 -2.708 -3.753 1.00 89.81 196 ASP A CA 1
ATOM 1524 C C . ASP A 1 196 ? 13.802 -2.499 -4.568 1.00 89.81 196 ASP A C 1
ATOM 1526 O O . ASP A 1 196 ? 13.331 -3.412 -5.259 1.00 89.81 196 ASP A O 1
ATOM 1530 N N . LEU A 1 197 ? 13.251 -1.280 -4.575 1.00 92.3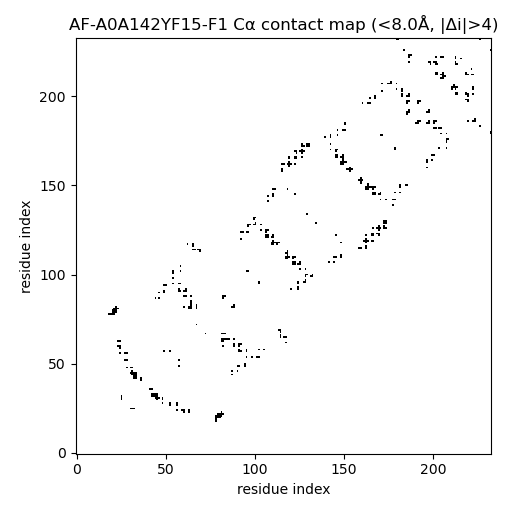1 197 LEU A N 1
ATOM 1531 C CA . LEU A 1 197 ? 12.100 -0.885 -5.385 1.00 92.31 197 LEU A CA 1
ATOM 1532 C C . LEU A 1 197 ? 12.310 -1.102 -6.890 1.00 92.31 197 LEU A C 1
ATOM 1534 O O . LEU A 1 197 ? 11.332 -1.395 -7.586 1.00 92.31 197 LEU A O 1
ATOM 1538 N N . ILE A 1 198 ? 13.539 -1.018 -7.424 1.00 95.69 198 ILE A N 1
ATOM 1539 C CA . ILE A 1 198 ? 13.784 -1.295 -8.858 1.00 95.69 198 ILE A CA 1
ATOM 1540 C C . ILE A 1 198 ? 13.612 -2.778 -9.173 1.00 95.69 198 ILE A C 1
ATOM 1542 O O . ILE A 1 198 ? 13.034 -3.131 -10.202 1.00 95.69 198 ILE A O 1
ATOM 1546 N N . TRP A 1 199 ? 14.063 -3.649 -8.267 1.00 95.69 199 TRP A N 1
ATOM 1547 C CA . TRP A 1 199 ? 13.899 -5.092 -8.396 1.00 95.69 199 TRP A CA 1
ATOM 1548 C C . TRP A 1 199 ? 12.422 -5.443 -8.344 1.00 95.69 199 TRP A C 1
ATOM 1550 O O . TRP A 1 199 ? 11.908 -6.102 -9.248 1.00 95.69 199 TRP A O 1
ATOM 1560 N N . GLN A 1 200 ? 11.717 -4.929 -7.340 1.00 95.62 200 GLN A N 1
ATOM 1561 C CA . GLN A 1 200 ? 10.286 -5.151 -7.201 1.00 95.62 200 GLN A CA 1
ATOM 1562 C C . GLN A 1 200 ? 9.503 -4.621 -8.414 1.00 95.62 200 GLN A C 1
ATOM 1564 O O . GLN A 1 200 ? 8.625 -5.316 -8.926 1.00 95.62 200 GLN A O 1
ATOM 1569 N N . SER A 1 201 ? 9.858 -3.442 -8.932 1.00 97.06 201 SER A N 1
ATOM 1570 C CA . SER A 1 201 ? 9.220 -2.860 -10.118 1.00 97.06 201 SER A CA 1
ATOM 1571 C C . SER A 1 201 ? 9.426 -3.708 -11.372 1.00 97.06 201 SER A C 1
ATOM 1573 O O . SER A 1 201 ? 8.484 -3.883 -12.141 1.00 97.06 201 SER A O 1
ATOM 1575 N N . ALA A 1 202 ? 10.620 -4.277 -11.570 1.00 97.44 202 ALA A N 1
ATOM 1576 C CA . ALA A 1 202 ? 10.896 -5.172 -12.695 1.00 97.44 202 ALA A CA 1
ATOM 1577 C C . ALA A 1 202 ? 10.050 -6.450 -12.630 1.00 97.44 202 ALA A C 1
ATOM 1579 O O . ALA A 1 202 ? 9.478 -6.868 -13.637 1.00 97.44 202 ALA A O 1
ATOM 1580 N N . LEU A 1 203 ? 9.932 -7.048 -11.439 1.00 96.38 203 LEU A N 1
ATOM 1581 C CA . LEU A 1 203 ? 9.115 -8.244 -11.229 1.00 96.38 203 LEU A CA 1
ATOM 1582 C C . LEU A 1 203 ? 7.632 -7.962 -11.487 1.00 96.38 203 LEU A C 1
ATOM 1584 O O . LEU A 1 203 ? 6.980 -8.716 -12.207 1.00 96.38 203 LEU A O 1
ATOM 1588 N N . ILE A 1 204 ? 7.109 -6.857 -10.946 1.00 96.38 204 ILE A N 1
ATOM 1589 C CA . ILE A 1 204 ? 5.715 -6.453 -11.164 1.00 96.38 204 ILE A CA 1
ATOM 1590 C C . ILE A 1 204 ? 5.470 -6.164 -12.646 1.00 96.38 204 ILE A C 1
ATOM 1592 O O . ILE A 1 204 ? 4.468 -6.617 -13.191 1.00 96.38 204 ILE A O 1
ATOM 1596 N N . LEU A 1 205 ? 6.387 -5.462 -13.317 1.00 96.69 205 LEU A N 1
ATOM 1597 C CA . LEU A 1 205 ? 6.264 -5.176 -14.745 1.00 96.69 205 LEU A CA 1
ATOM 1598 C C . LEU A 1 205 ? 6.212 -6.469 -15.568 1.00 96.69 205 LEU A C 1
ATOM 1600 O O . LEU A 1 205 ? 5.395 -6.576 -16.479 1.00 96.69 205 LEU A O 1
ATOM 1604 N N . GLY A 1 206 ? 7.037 -7.458 -15.213 1.00 95.94 206 GLY A N 1
ATOM 1605 C CA . GLY A 1 206 ? 7.019 -8.778 -15.839 1.00 95.94 206 GLY A CA 1
ATOM 1606 C C . GLY A 1 206 ? 5.664 -9.466 -15.689 1.00 95.94 206 GLY A C 1
ATOM 1607 O O . GLY A 1 206 ? 5.116 -9.953 -16.669 1.00 95.94 206 GLY A O 1
ATOM 1608 N N . ILE A 1 207 ? 5.068 -9.422 -14.494 1.00 94.50 207 ILE A 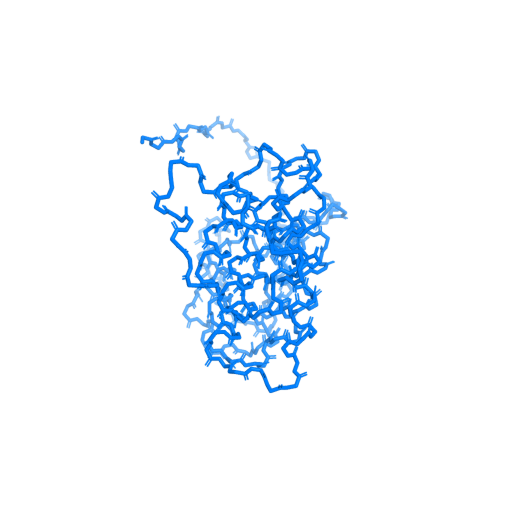N 1
ATOM 1609 C CA . ILE A 1 207 ? 3.728 -9.978 -14.246 1.00 94.50 207 ILE A CA 1
ATOM 1610 C C . ILE A 1 207 ? 2.656 -9.244 -15.066 1.00 94.50 207 ILE A C 1
ATOM 1612 O O . ILE A 1 207 ? 1.810 -9.886 -15.680 1.00 94.50 207 ILE A O 1
ATOM 1616 N N . VAL A 1 208 ? 2.683 -7.907 -15.096 1.00 94.25 208 VAL A N 1
ATOM 1617 C CA . VAL A 1 208 ? 1.676 -7.086 -15.799 1.00 94.25 208 VAL A CA 1
ATOM 1618 C C . VAL A 1 208 ? 1.719 -7.292 -17.313 1.00 94.25 208 VAL A C 1
ATOM 1620 O O . VAL A 1 208 ? 0.673 -7.270 -17.961 1.00 94.25 208 VAL A O 1
ATOM 1623 N N . LEU A 1 209 ? 2.915 -7.467 -17.874 1.00 94.38 209 LEU A N 1
ATOM 1624 C CA . LEU A 1 209 ? 3.133 -7.604 -19.315 1.00 94.38 209 LEU A CA 1
ATOM 1625 C C . LEU A 1 209 ? 3.228 -9.059 -19.793 1.00 94.38 209 LEU A C 1
ATOM 1627 O O . LEU A 1 209 ? 3.391 -9.272 -20.992 1.00 94.38 209 LEU A O 1
ATOM 1631 N N . ASP A 1 210 ? 3.144 -10.032 -18.882 1.00 95.19 210 ASP A N 1
ATOM 1632 C CA . ASP A 1 210 ? 3.400 -11.454 -19.153 1.00 95.19 210 ASP A CA 1
ATOM 1633 C C . ASP A 1 210 ? 4.793 -11.694 -19.779 1.00 95.19 210 ASP A C 1
ATOM 1635 O O . ASP A 1 210 ? 4.959 -12.345 -20.811 1.00 95.19 210 ASP A O 1
ATOM 1639 N N . LEU A 1 211 ? 5.823 -11.103 -19.160 1.00 96.38 211 LEU A N 1
ATOM 1640 C CA . LEU A 1 211 ? 7.225 -11.179 -19.576 1.00 96.38 211 LEU A CA 1
ATOM 1641 C C . LEU A 1 211 ? 8.106 -11.777 -18.465 1.00 96.38 211 LEU A C 1
ATOM 1643 O O . LEU A 1 211 ? 7.969 -11.410 -17.295 1.00 96.38 211 LEU A O 1
ATOM 1647 N N . PRO A 1 212 ? 9.086 -12.635 -18.802 1.00 96.62 212 PRO A N 1
ATOM 1648 C CA . PRO A 1 212 ? 9.870 -13.388 -17.822 1.00 96.62 212 PRO A CA 1
ATOM 1649 C C . PRO A 1 212 ? 11.033 -12.576 -17.222 1.00 96.62 212 PRO A C 1
ATOM 1651 O O . PRO A 1 212 ? 12.134 -13.094 -17.048 1.00 96.62 212 PRO A O 1
ATOM 1654 N N . PHE A 1 213 ? 10.833 -11.295 -16.885 1.00 96.25 213 PHE A N 1
ATOM 1655 C CA . PHE A 1 213 ? 11.911 -10.469 -16.318 1.00 96.25 213 PHE A CA 1
ATOM 1656 C C . PHE A 1 213 ? 12.479 -11.062 -15.024 1.00 96.25 213 PHE A C 1
ATOM 1658 O O . PHE A 1 213 ? 13.687 -11.012 -14.811 1.00 96.25 213 PHE A O 1
ATOM 1665 N N . GLY A 1 214 ? 11.636 -11.686 -14.195 1.00 92.88 214 GLY A N 1
ATOM 1666 C CA . GLY A 1 214 ? 12.062 -12.342 -12.955 1.00 92.88 214 GLY A CA 1
ATOM 1667 C C . GLY A 1 214 ? 12.932 -13.588 -13.136 1.00 92.88 214 GLY A C 1
ATOM 1668 O O . GLY A 1 214 ? 13.530 -14.043 -12.166 1.00 92.88 214 GLY A O 1
ATOM 1669 N N . GLU A 1 215 ? 13.031 -14.128 -14.353 1.00 95.94 215 GLU A N 1
ATOM 1670 C CA . GLU A 1 215 ? 13.923 -15.251 -14.676 1.00 95.94 215 GLU A CA 1
ATOM 1671 C C . GLU A 1 215 ? 15.319 -14.780 -15.124 1.00 95.94 215 GLU A C 1
ATOM 1673 O O . GLU A 1 215 ? 16.246 -15.586 -15.238 1.00 95.94 215 GLU A O 1
ATOM 1678 N N . SER A 1 216 ? 15.492 -13.475 -15.369 1.00 96.31 216 SER A N 1
ATOM 1679 C CA . SER A 1 216 ? 16.786 -12.870 -15.694 1.00 96.31 216 SER A CA 1
ATOM 1680 C C . SER A 1 216 ? 17.730 -12.888 -14.488 1.00 96.31 216 SER A C 1
ATOM 1682 O O . SER A 1 216 ? 17.307 -12.784 -13.339 1.00 96.31 216 SER A O 1
ATOM 1684 N N . GLN A 1 217 ? 19.040 -12.937 -14.751 1.00 96.00 217 GLN A N 1
ATOM 1685 C CA . GLN A 1 217 ? 20.060 -12.694 -13.720 1.00 96.00 217 GLN A CA 1
ATOM 1686 C C . GLN A 1 217 ? 20.013 -11.257 -13.187 1.00 96.00 217 GLN A C 1
ATOM 1688 O O . GLN A 1 217 ? 20.395 -11.012 -12.045 1.00 96.00 217 GLN A O 1
ATOM 1693 N N . ASP A 1 218 ? 19.544 -10.331 -14.023 1.00 96.75 218 ASP A N 1
ATOM 1694 C CA . ASP A 1 218 ? 19.337 -8.924 -13.704 1.00 96.75 218 ASP A CA 1
ATOM 1695 C C . ASP A 1 218 ? 17.944 -8.511 -14.221 1.00 96.75 218 ASP A C 1
ATOM 1697 O O . ASP A 1 218 ? 17.795 -8.117 -15.390 1.00 96.75 218 ASP A O 1
ATOM 1701 N N . PRO A 1 219 ? 16.884 -8.709 -13.410 1.00 97.38 219 PRO A N 1
ATOM 1702 C CA . PRO A 1 219 ? 15.528 -8.315 -13.774 1.00 97.38 219 PRO A CA 1
ATOM 1703 C C . PRO A 1 219 ? 15.403 -6.816 -14.093 1.00 97.38 219 PRO A C 1
ATOM 1705 O O . PRO A 1 219 ? 14.810 -6.502 -15.131 1.00 97.38 219 PRO A O 1
ATOM 1708 N N . PRO A 1 220 ? 15.980 -5.880 -13.301 1.00 97.62 220 PRO A N 1
ATOM 1709 C CA . PRO A 1 220 ? 15.976 -4.458 -13.647 1.00 97.62 220 PRO A CA 1
ATOM 1710 C C . PRO A 1 220 ? 16.587 -4.146 -15.017 1.00 97.62 220 PRO A C 1
ATOM 1712 O O . PRO A 1 220 ? 15.965 -3.427 -15.802 1.00 97.62 220 PRO A O 1
ATOM 1715 N N . ALA A 1 221 ? 17.765 -4.689 -15.347 1.00 97.12 221 ALA A N 1
ATOM 1716 C CA . ALA A 1 221 ? 18.397 -4.443 -16.644 1.00 97.12 221 ALA A CA 1
ATOM 1717 C C . ALA A 1 221 ? 17.548 -4.969 -17.810 1.00 97.12 221 ALA A C 1
ATOM 1719 O O . ALA A 1 221 ? 17.346 -4.254 -18.793 1.00 97.12 221 ALA A O 1
ATOM 1720 N N . SER A 1 222 ? 16.991 -6.177 -17.676 1.00 97.94 222 SER A N 1
ATOM 1721 C CA . SER A 1 222 ? 16.115 -6.770 -18.695 1.00 97.94 222 SER A CA 1
ATOM 1722 C C . SER A 1 222 ? 14.844 -5.941 -18.917 1.00 97.94 222 SER A C 1
ATOM 1724 O O . SER A 1 222 ? 14.480 -5.644 -20.058 1.00 97.94 222 SER A O 1
ATOM 1726 N N . ALA A 1 223 ? 14.208 -5.486 -17.834 1.00 97.69 223 ALA A N 1
ATOM 1727 C CA . ALA A 1 223 ? 13.038 -4.618 -17.906 1.00 97.69 223 ALA A CA 1
ATOM 1728 C C . ALA A 1 223 ? 13.361 -3.269 -18.578 1.00 97.69 223 ALA A C 1
ATOM 1730 O O . ALA A 1 223 ? 12.607 -2.801 -19.432 1.00 97.69 223 ALA A O 1
ATOM 1731 N N . ARG A 1 224 ? 14.505 -2.650 -18.251 1.00 97.75 224 ARG A N 1
ATOM 1732 C CA . ARG A 1 224 ? 14.964 -1.380 -18.853 1.00 97.75 224 ARG A CA 1
ATOM 1733 C C . ARG A 1 224 ? 15.243 -1.505 -20.351 1.00 97.75 224 ARG A C 1
ATOM 1735 O O . ARG A 1 224 ? 14.861 -0.620 -21.121 1.00 97.75 224 ARG A O 1
ATOM 1742 N N . GLU A 1 225 ? 15.883 -2.591 -20.778 1.00 97.75 225 GLU A N 1
ATOM 1743 C CA . GLU A 1 225 ? 16.134 -2.875 -22.196 1.00 97.75 225 GLU A CA 1
ATOM 1744 C C . GLU A 1 225 ? 14.816 -3.004 -22.972 1.00 97.75 225 GLU A C 1
ATOM 1746 O O . GLU A 1 225 ? 14.640 -2.399 -24.037 1.00 97.75 225 GLU A O 1
ATOM 1751 N N . TRP A 1 226 ? 13.848 -3.723 -22.399 1.00 97.75 226 TRP A N 1
ATOM 1752 C CA . TRP A 1 226 ? 12.526 -3.863 -22.995 1.00 97.75 226 TRP A CA 1
ATOM 1753 C C . TRP A 1 226 ? 11.793 -2.519 -23.090 1.00 97.75 226 TRP A C 1
ATOM 1755 O O . TRP A 1 226 ? 11.279 -2.183 -24.157 1.00 97.75 226 TRP A O 1
ATOM 1765 N N . LEU A 1 227 ? 11.801 -1.711 -22.022 1.00 97.00 227 LEU A N 1
ATOM 1766 C CA . LEU A 1 227 ? 11.182 -0.377 -21.994 1.00 97.00 227 LEU A CA 1
ATOM 1767 C C . LEU A 1 227 ? 11.817 0.594 -22.999 1.00 97.00 227 LEU A C 1
ATOM 1769 O O . LEU A 1 227 ? 11.130 1.482 -23.508 1.00 97.00 227 LEU A O 1
ATOM 1773 N N . THR A 1 228 ? 13.110 0.426 -23.287 1.00 96.56 228 THR A N 1
ATOM 1774 C CA . THR A 1 228 ? 13.836 1.190 -24.315 1.00 96.56 228 THR A CA 1
ATOM 1775 C C . THR A 1 228 ? 13.402 0.777 -25.721 1.00 96.56 228 THR A C 1
ATOM 1777 O O . THR A 1 228 ? 13.247 1.622 -26.599 1.00 96.56 228 THR A O 1
ATOM 1780 N N . SER A 1 229 ? 13.164 -0.519 -25.925 1.00 96.75 229 SER A N 1
ATOM 1781 C CA . SER A 1 229 ? 12.696 -1.072 -27.202 1.00 96.75 229 SER A CA 1
ATOM 1782 C C . SER A 1 229 ? 11.203 -0.819 -27.456 1.00 96.75 229 SER A C 1
ATOM 1784 O O . SER A 1 229 ? 10.758 -0.887 -28.599 1.00 96.75 229 SER A O 1
ATOM 1786 N N . ASN A 1 230 ? 10.437 -0.509 -26.404 1.00 95.50 230 ASN A N 1
ATOM 1787 C CA . ASN A 1 230 ? 8.989 -0.296 -26.434 1.00 95.50 230 ASN A CA 1
ATOM 1788 C C . ASN A 1 230 ? 8.633 1.037 -25.742 1.00 95.50 230 ASN A C 1
ATOM 1790 O O . ASN A 1 230 ? 8.146 1.035 -24.608 1.00 95.50 230 ASN A O 1
ATOM 1794 N N . PRO A 1 231 ? 8.894 2.194 -26.376 1.00 90.38 231 PRO A N 1
ATOM 1795 C CA . PRO A 1 231 ? 8.709 3.503 -25.743 1.00 90.38 231 PRO A CA 1
ATOM 1796 C C . PRO A 1 231 ? 7.242 3.850 -25.444 1.00 90.38 231 PRO A C 1
ATOM 1798 O O . PRO A 1 231 ? 6.995 4.621 -24.523 1.00 90.38 231 PRO A O 1
ATOM 1801 N N . ASP A 1 232 ? 6.294 3.256 -26.176 1.00 89.31 232 ASP A N 1
ATOM 1802 C CA . ASP A 1 232 ? 4.853 3.539 -26.067 1.00 89.31 232 ASP A CA 1
ATOM 1803 C C . ASP A 1 232 ? 4.103 2.623 -25.078 1.00 89.31 232 ASP A C 1
ATOM 1805 O O . ASP A 1 232 ? 2.882 2.721 -24.960 1.00 89.31 232 ASP A O 1
ATOM 1809 N N . ALA A 1 233 ? 4.816 1.712 -24.403 1.00 83.00 233 ALA A N 1
ATOM 1810 C CA . ALA A 1 233 ? 4.259 0.844 -23.360 1.00 83.00 233 ALA A CA 1
ATOM 1811 C C . ALA A 1 233 ? 4.035 1.591 -22.038 1.00 83.00 233 ALA A C 1
ATOM 1813 O O . ALA A 1 233 ? 2.969 1.384 -21.426 1.00 83.00 233 ALA A O 1
#

Radius of gyration: 21.25 Å; Cα contacts (8 Å, |Δi|>4): 274; chains: 1; bounding box: 38×33×70 Å

Solvent-accessible surface area (backbone atoms only — not comparable to full-atom values): 13594 Å² total; per-residue (Å²): 137,89,85,89,79,86,91,89,87,88,89,79,92,73,96,64,85,75,66,72,74,48,41,83,47,39,80,74,38,78,59,38,61,58,92,82,55,103,44,84,90,66,67,63,67,46,68,84,52,55,84,77,50,56,70,69,42,40,53,43,38,44,48,44,34,44,54,70,73,41,95,80,75,55,80,91,56,66,43,49,58,50,60,74,54,64,67,56,42,51,52,35,52,55,50,46,46,70,62,39,75,78,50,43,68,59,29,60,61,27,51,70,44,91,42,49,69,37,19,23,53,17,23,44,41,46,19,50,27,43,56,78,39,84,58,86,88,53,47,66,60,54,51,49,55,34,42,54,39,43,67,52,79,68,53,101,82,53,59,41,52,56,23,19,48,29,12,47,53,16,50,57,52,60,47,62,74,84,52,42,64,54,37,51,50,47,62,71,36,79,90,35,75,88,42,72,61,23,51,53,32,19,41,48,49,13,65,69,69,75,42,72,24,72,77,43,98,50,24,43,60,51,41,49,54,49,47,69,76,40,79,89,101

Nearest PDB structures (foldseek):
  4xri-assembly1_A  TM=4.418E-01  e=5.560E-01  Thermochaetoides thermophila DSM 1495
  8d9w-assembly1_E  TM=4.428E-01  e=8.891E-01  Homo sapiens
  3ea5-assembly1_B  TM=2.790E-01  e=7.031E-01  Saccharomyces cerevisiae
  6cok-assembly1_A  TM=4.572E-01  e=8.464E+00  Saccharomyces cerevisiae S288C

Sequence (233 aa):
MSWMSRLFRRSARTDCEIPVRFVPSSEKLPGLWSDSTNNLFETRPDSSLLPGASTEALEELCDDFWNSFSPGFEEDTMEATVVTDPNVHNAAIEELASRGLQALPWARSRLRHSCHLAREGAAWLVGELCSKHPLDDEVDAVIGELSDLATRPIEEDTKEVQANALALVALSKIGGPKIVPTLRRILTSPEWEQDDLIWQSALILGIVLDLPFGESQDPPASAREWLTSNPDA

pLDDT: mean 82.33, std 20.67, range [25.33, 98.38]

Foldseek 3Di:
DDPPDDDDDDDDDDPDPQAAEDAVLCVQVVQQWDPPDPDPPPTDGDLVCLLVGDLVSLLVLLVQCQVVPDPPPDPVVVNHPGPVPVVSNVSSLVSNLVVACPCLVSLLVQCPPPGLVSLLSSLLSLLSRCLVDPDDPCLLVLLVSLLCLLPPQQDPVNSSLNSNLSSLSSDLSNAEPSNVVSLLCLLPDPSNVPPCSLVSSLVSNCVRVVHVLVVDPHSSVVSNVVCVVPVPD

Secondary structure (DSSP, 8-state):
-----------------PPP---GGGTTSTTSS-TT-S-TTS----GGGGGGS-HHHHHHHHHHHHHTTSTT--GGGTT------HHHHHHHHHHHHHSGGGGHHHHHHHTT-SSHHHHHHHHHHHHHHHHHS--SS-HHHHHHHHHHHHTPPPPTTSTHHHHHHHHHHHHHHH-SGGGHHHHHHHHH-GGGTTSHHHHHHHHHHHHHHT--GGGSSSHHHHHHHHHHH-TT-